Protein AF-A0A7S4ASN2-F1 (afdb_monomer)

Mean predicted aligned error: 9.92 Å

Foldseek 3Di:
DKAKDFFDDDDDDDPDPDGDPDPDLEDEAEQGTKIWDADPVCRVRTFKIWFRCVLLCPAFLQLVRLVVVLVLLVLQQVFAPPPPVPDPFPKDFDTKGKFKWAQDPVDLAIDTHDTPPPQDPVNVVVSNVVLLVVLVSLLSSCVRVCVVCVVLNVVVCCQSVDDDDLQQHDFIKMKMKTFQIWGDWDAAQFPGWKKKAKHDPDSPCQPDFFKWKWQCPPPPGTYTYGHGRRIIMTGHRRGTIIMDGTPDGSMMMMMITTHPNNRVSHVRD

Organism: NCBI:txid44445

Radius of gyration: 18.36 Å; Cα contacts (8 Å, |Δi|>4): 547; chains: 1; bounding box: 43×42×55 Å

Structure (mmCIF, N/CA/C/O backbone):
data_AF-A0A7S4ASN2-F1
#
_entry.id   AF-A0A7S4ASN2-F1
#
loop_
_atom_site.group_PDB
_atom_site.id
_atom_site.type_symbol
_atom_site.label_atom_id
_atom_site.label_alt_id
_atom_site.label_comp_id
_atom_site.label_asym_id
_atom_site.label_entity_id
_atom_site.label_seq_id
_atom_site.pdbx_PDB_ins_code
_atom_site.Cartn_x
_atom_site.Cartn_y
_atom_site.Cartn_z
_atom_site.occupancy
_atom_site.B_iso_or_equiv
_atom_site.auth_seq_id
_atom_site.auth_comp_id
_atom_site.auth_asym_id
_atom_site.auth_atom_id
_atom_site.pdbx_PDB_model_num
ATOM 1 N N . MET A 1 1 ? 10.766 -13.090 -16.376 1.00 45.41 1 MET A N 1
ATOM 2 C CA . MET A 1 1 ? 10.744 -12.200 -17.550 1.00 45.41 1 MET A CA 1
ATOM 3 C C . MET A 1 1 ? 10.078 -10.894 -17.158 1.00 45.41 1 MET A C 1
ATOM 5 O O . MET A 1 1 ? 9.053 -10.932 -16.481 1.00 45.41 1 MET A O 1
ATOM 9 N N . VAL A 1 2 ? 10.688 -9.761 -17.508 1.00 40.47 2 VAL A N 1
ATOM 10 C CA . VAL A 1 2 ? 10.144 -8.413 -17.271 1.00 40.47 2 VAL A CA 1
ATOM 11 C C . VAL A 1 2 ? 9.591 -7.915 -18.596 1.00 40.47 2 VAL A C 1
ATOM 13 O O . VAL A 1 2 ? 10.324 -7.916 -19.582 1.00 40.47 2 VAL A O 1
ATOM 16 N N . TYR A 1 3 ? 8.327 -7.509 -18.620 1.00 41.69 3 TYR A N 1
ATOM 17 C CA . TYR A 1 3 ? 7.695 -6.909 -19.788 1.00 41.69 3 TYR A CA 1
ATOM 18 C C . TYR A 1 3 ? 7.444 -5.419 -19.513 1.00 41.69 3 TYR A C 1
ATOM 20 O O . TYR A 1 3 ? 6.813 -5.072 -18.512 1.00 41.69 3 TYR A O 1
ATOM 28 N N . ASP A 1 4 ? 7.954 -4.556 -20.392 1.00 42.03 4 ASP A N 1
ATOM 29 C CA . ASP A 1 4 ? 7.635 -3.124 -20.467 1.00 42.03 4 ASP A CA 1
ATOM 30 C C . ASP A 1 4 ? 6.546 -2.941 -21.537 1.00 42.03 4 ASP A C 1
ATOM 32 O O . ASP A 1 4 ? 6.763 -3.345 -22.678 1.00 42.03 4 ASP A O 1
ATOM 36 N N . TRP A 1 5 ? 5.367 -2.413 -21.181 1.00 44.22 5 TRP A N 1
ATOM 37 C CA . TRP A 1 5 ? 4.215 -2.332 -22.098 1.00 44.22 5 TRP A CA 1
ATOM 38 C C . TRP A 1 5 ? 3.662 -0.909 -22.248 1.00 44.22 5 TRP A C 1
ATOM 40 O O . TRP A 1 5 ? 3.483 -0.182 -21.266 1.00 44.22 5 TRP A O 1
ATOM 50 N N . GLY A 1 6 ? 3.408 -0.529 -23.507 1.00 34.56 6 GLY A N 1
ATOM 51 C CA . GLY A 1 6 ? 2.826 0.749 -23.925 1.00 34.56 6 GLY A CA 1
ATOM 52 C C . GLY A 1 6 ? 1.297 0.789 -23.848 1.00 34.56 6 GLY A C 1
ATOM 53 O O . GLY A 1 6 ? 0.649 -0.244 -23.700 1.00 34.56 6 GLY A O 1
ATOM 54 N N . ASN A 1 7 ? 0.761 2.012 -23.914 1.00 35.84 7 ASN A N 1
ATOM 55 C CA . ASN A 1 7 ? -0.649 2.364 -23.729 1.00 35.84 7 ASN A CA 1
ATOM 56 C C . ASN A 1 7 ? -1.610 1.500 -24.554 1.00 35.84 7 ASN A C 1
ATOM 58 O O . ASN A 1 7 ? -1.372 1.241 -25.730 1.00 35.84 7 ASN A O 1
ATOM 62 N N . GLY A 1 8 ? -2.696 1.084 -23.899 1.00 39.25 8 GLY A N 1
ATOM 63 C CA . GLY A 1 8 ? -3.720 0.231 -24.478 1.00 39.25 8 GLY A CA 1
ATOM 64 C C . GLY A 1 8 ? -4.435 0.884 -25.652 1.00 39.25 8 GLY A C 1
ATOM 65 O O . GLY A 1 8 ? -5.148 1.863 -25.468 1.00 39.25 8 GLY A O 1
ATOM 66 N N . GLU A 1 9 ? -4.287 0.260 -26.812 1.00 30.67 9 GLU A N 1
ATOM 67 C CA . GLU A 1 9 ? -5.325 0.134 -27.828 1.00 30.67 9 GLU A CA 1
ATOM 68 C C . GLU A 1 9 ? -5.381 -1.335 -28.275 1.00 30.67 9 GLU A C 1
ATOM 70 O O . GLU A 1 9 ? -4.496 -2.134 -27.962 1.00 30.67 9 GLU A O 1
ATOM 75 N N . ASP A 1 10 ? -6.502 -1.683 -28.889 1.00 31.55 10 ASP A N 1
ATOM 76 C CA . ASP A 1 10 ? -7.176 -2.972 -28.842 1.00 31.55 10 ASP A CA 1
ATOM 77 C C . ASP A 1 10 ? -6.418 -4.245 -29.256 1.00 31.55 10 ASP A C 1
ATOM 79 O O . ASP A 1 10 ? -5.441 -4.291 -29.999 1.00 31.55 10 ASP A O 1
ATOM 83 N N . ILE A 1 11 ? -6.986 -5.326 -28.729 1.00 38.03 11 ILE A N 1
ATOM 84 C CA . ILE A 1 11 ? -6.639 -6.733 -28.856 1.00 38.03 11 ILE A CA 1
ATOM 85 C C . ILE A 1 11 ? -6.557 -7.151 -30.332 1.00 38.03 11 ILE A C 1
ATOM 87 O O . ILE A 1 11 ? -7.570 -7.236 -31.017 1.00 38.03 11 ILE A O 1
ATOM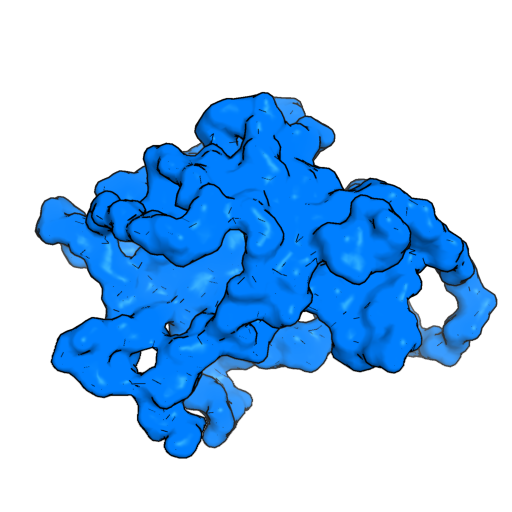 91 N N . ASN A 1 12 ? -5.365 -7.548 -30.770 1.00 26.36 12 ASN A N 1
ATOM 92 C CA . ASN A 1 12 ? -5.160 -8.758 -31.565 1.00 26.36 12 ASN A CA 1
ATOM 93 C C . ASN A 1 12 ? -3.724 -9.228 -31.337 1.00 26.36 12 ASN A C 1
ATOM 95 O O . ASN A 1 12 ? -2.771 -8.530 -31.663 1.00 26.36 12 ASN A O 1
ATOM 99 N N . TYR A 1 13 ? -3.571 -10.402 -30.725 1.00 39.16 13 TYR A N 1
ATOM 100 C CA . TYR A 1 13 ? -2.277 -11.063 -30.586 1.00 39.16 13 TYR A CA 1
ATOM 101 C C . TYR A 1 13 ? -1.695 -11.336 -31.985 1.00 39.16 13 TYR A C 1
ATOM 103 O O . TYR A 1 13 ? -2.270 -12.109 -32.749 1.00 39.16 13 TYR A O 1
ATOM 111 N N . PRO A 1 14 ? -0.517 -10.773 -32.280 1.00 25.98 14 PRO A N 1
ATOM 112 C CA . PRO A 1 14 ? 0.637 -11.624 -32.512 1.00 25.98 14 PRO A CA 1
ATOM 113 C C . PRO A 1 14 ? 1.749 -11.246 -31.534 1.00 25.98 14 PRO A C 1
ATOM 115 O O . PRO A 1 14 ? 2.160 -10.090 -31.423 1.00 25.98 14 PRO A O 1
ATOM 118 N N . ILE A 1 15 ? 2.222 -12.253 -30.799 1.00 37.28 15 ILE A N 1
ATOM 119 C CA . ILE A 1 15 ? 3.407 -12.188 -29.941 1.00 37.28 15 ILE A CA 1
ATOM 120 C C . ILE A 1 15 ? 4.620 -12.050 -30.860 1.00 37.28 15 ILE A C 1
ATOM 122 O O . ILE A 1 15 ? 5.301 -13.037 -31.066 1.00 37.28 15 ILE A O 1
ATOM 126 N N . ASP A 1 16 ? 4.854 -10.891 -31.474 1.00 31.86 16 ASP A N 1
ATOM 127 C CA . ASP A 1 16 ? 6.036 -10.749 -32.335 1.00 31.86 16 ASP A CA 1
ATOM 128 C C . ASP A 1 16 ? 6.515 -9.325 -32.604 1.00 31.86 16 ASP A C 1
ATOM 130 O O . ASP A 1 16 ? 7.320 -9.122 -33.502 1.00 31.86 16 ASP A O 1
ATOM 134 N N . ASN A 1 17 ? 6.129 -8.321 -31.810 1.00 31.80 17 ASN A N 1
ATOM 135 C CA . ASN A 1 17 ? 6.802 -7.027 -31.922 1.00 31.80 17 ASN A CA 1
ATOM 136 C C . ASN A 1 17 ? 7.069 -6.351 -30.574 1.00 31.80 17 ASN A C 1
ATOM 138 O O . ASN A 1 17 ? 6.169 -5.945 -29.847 1.00 31.80 17 ASN A O 1
ATOM 142 N N . CYS A 1 18 ? 8.371 -6.195 -30.313 1.00 33.16 18 CYS A N 1
ATOM 143 C CA . CYS A 1 18 ? 9.007 -5.385 -29.276 1.00 33.16 18 CYS A CA 1
ATOM 144 C C . CYS A 1 18 ? 8.982 -5.936 -27.835 1.00 33.16 18 CYS A C 1
ATOM 146 O O . CYS A 1 18 ? 8.573 -5.268 -26.890 1.00 33.16 18 CYS A O 1
ATOM 148 N N . MET A 1 19 ? 9.514 -7.148 -27.640 1.00 35.03 19 MET A N 1
ATOM 149 C CA . MET A 1 19 ? 9.873 -7.669 -26.315 1.00 35.03 19 MET A CA 1
ATOM 150 C C . MET A 1 19 ? 11.391 -7.622 -26.118 1.00 35.03 19 MET A C 1
ATOM 152 O O . MET A 1 19 ? 12.102 -8.557 -26.481 1.00 35.03 19 MET A O 1
ATOM 156 N N . SER A 1 20 ? 11.911 -6.553 -25.508 1.00 33.78 20 SER A N 1
ATOM 157 C CA . SER A 1 20 ? 13.266 -6.619 -24.945 1.00 33.78 20 SER A CA 1
ATOM 158 C C . SER A 1 20 ? 13.184 -7.274 -23.564 1.00 33.78 20 SER A C 1
ATOM 160 O O . SER A 1 20 ? 12.708 -6.678 -22.600 1.00 33.78 20 SER A O 1
ATOM 162 N N . ILE A 1 21 ? 13.606 -8.537 -23.467 1.00 35.94 21 ILE A N 1
ATOM 163 C CA . ILE A 1 21 ? 13.818 -9.215 -22.182 1.00 35.94 21 ILE A CA 1
ATOM 164 C C . ILE A 1 21 ? 14.994 -8.512 -21.500 1.00 35.94 21 ILE A C 1
ATOM 166 O O . ILE A 1 21 ? 16.155 -8.818 -21.768 1.00 35.94 21 ILE A O 1
ATOM 170 N N . GLN A 1 22 ? 14.718 -7.543 -20.631 1.00 43.31 22 GLN A N 1
ATOM 171 C CA . GLN A 1 22 ? 15.771 -6.836 -19.906 1.00 43.31 22 GLN A CA 1
ATOM 172 C C . GLN A 1 22 ? 15.959 -7.423 -18.505 1.00 43.31 22 GLN A C 1
ATOM 174 O O . GLN A 1 22 ? 15.038 -7.499 -17.688 1.00 43.31 22 GLN A O 1
ATOM 179 N N . ARG A 1 23 ? 17.195 -7.853 -18.216 1.00 40.12 23 ARG A N 1
ATOM 180 C CA . ARG A 1 23 ? 17.641 -8.271 -16.879 1.00 40.12 23 ARG A CA 1
ATOM 181 C C . ARG A 1 23 ? 17.840 -7.035 -16.003 1.00 40.12 23 ARG A C 1
ATOM 183 O O . ARG A 1 23 ? 18.961 -6.582 -15.787 1.00 40.12 23 ARG A O 1
ATOM 190 N N . TYR A 1 24 ? 16.753 -6.477 -15.501 1.00 50.72 24 TYR A N 1
ATOM 191 C CA . TYR A 1 24 ? 16.814 -5.328 -14.611 1.00 50.72 24 TYR A CA 1
ATOM 192 C C . TYR A 1 24 ? 17.136 -5.752 -13.172 1.00 50.72 24 TYR A C 1
ATOM 194 O O . TYR A 1 24 ? 16.387 -6.501 -12.549 1.00 50.72 24 TYR A O 1
ATOM 202 N N . LYS A 1 25 ? 18.239 -5.226 -12.619 1.00 57.00 25 LYS A N 1
ATOM 203 C CA . LYS A 1 25 ? 18.507 -5.239 -11.164 1.00 57.00 25 LYS A CA 1
ATOM 204 C C . LYS A 1 25 ? 17.544 -4.307 -10.408 1.00 57.00 25 LYS A C 1
ATOM 206 O O . LYS A 1 25 ? 17.201 -4.566 -9.256 1.00 57.00 25 LYS A O 1
ATOM 211 N N . THR A 1 26 ? 17.104 -3.250 -11.090 1.00 58.50 26 THR A N 1
ATOM 212 C CA . THR A 1 26 ? 16.117 -2.273 -10.628 1.00 58.50 26 THR A CA 1
ATOM 213 C C . THR A 1 26 ? 15.082 -2.089 -11.729 1.00 58.50 26 THR A C 1
ATOM 215 O O . THR A 1 26 ? 15.465 -1.761 -12.849 1.00 58.50 26 THR A O 1
ATOM 218 N N . ILE A 1 27 ? 13.803 -2.318 -11.429 1.00 68.62 27 ILE A N 1
ATOM 219 C CA . ILE A 1 27 ? 12.701 -2.195 -12.394 1.00 68.62 27 ILE A CA 1
ATOM 220 C C . ILE A 1 27 ? 11.917 -0.942 -12.064 1.00 68.62 27 ILE A C 1
ATOM 222 O O . ILE A 1 27 ? 11.279 -0.882 -11.016 1.00 68.62 27 ILE A O 1
ATOM 226 N N . ASP A 1 28 ? 11.954 0.036 -12.960 1.00 75.06 28 ASP A N 1
ATOM 227 C CA . ASP A 1 28 ? 11.222 1.285 -12.816 1.00 75.06 28 ASP A CA 1
ATOM 228 C C . ASP A 1 28 ? 10.246 1.463 -13.976 1.00 75.06 28 ASP A C 1
ATOM 230 O O . ASP A 1 28 ? 10.626 1.352 -15.140 1.00 75.06 28 ASP A O 1
ATOM 234 N N . SER A 1 29 ? 8.988 1.748 -13.653 1.00 64.00 29 SER A N 1
ATOM 235 C CA . SER A 1 29 ? 7.993 2.148 -14.640 1.00 64.00 29 SER A CA 1
ATOM 236 C C . SER A 1 29 ? 8.314 3.559 -15.110 1.00 64.00 29 SER A C 1
ATOM 238 O O . SER A 1 29 ? 8.463 4.474 -14.292 1.00 64.00 29 SER A O 1
ATOM 240 N N . SER A 1 30 ? 8.363 3.762 -16.423 1.00 66.06 30 SER A N 1
ATOM 241 C CA . SER A 1 30 ? 8.420 5.119 -16.960 1.00 66.06 30 SER A CA 1
ATOM 242 C C . SER A 1 30 ? 7.118 5.872 -16.652 1.00 66.06 30 SER A C 1
ATOM 244 O O . SER A 1 30 ? 6.127 5.310 -16.174 1.00 66.06 30 SER A O 1
ATOM 246 N N . GLN A 1 31 ? 7.092 7.171 -16.954 1.00 63.50 31 GLN A N 1
ATOM 247 C CA . GLN A 1 31 ? 5.855 7.947 -16.875 1.00 63.50 31 GLN A CA 1
ATOM 248 C C . GLN A 1 31 ? 4.722 7.315 -17.701 1.00 63.50 31 GLN A C 1
ATOM 250 O O . GLN A 1 31 ? 3.572 7.392 -17.289 1.00 63.50 31 GLN A O 1
ATOM 255 N N . PHE A 1 32 ? 5.047 6.638 -18.804 1.00 70.00 32 PHE A N 1
ATOM 256 C CA . PHE A 1 32 ? 4.076 6.206 -19.811 1.00 70.00 32 PHE A CA 1
ATOM 257 C C . PHE A 1 32 ? 3.826 4.698 -19.846 1.00 70.00 32 PHE A C 1
ATOM 259 O O . PHE A 1 32 ? 2.902 4.260 -20.521 1.00 70.00 32 PHE A O 1
ATOM 266 N N . ARG A 1 33 ? 4.642 3.885 -19.166 1.00 73.75 33 ARG A N 1
ATOM 267 C CA . ARG A 1 33 ? 4.578 2.424 -19.299 1.00 73.75 33 ARG A CA 1
ATOM 268 C C . ARG A 1 33 ? 4.506 1.714 -17.967 1.00 73.75 33 ARG A C 1
ATOM 270 O O . ARG A 1 33 ? 5.210 2.077 -17.026 1.00 73.75 33 ARG A O 1
ATOM 277 N N . SER A 1 34 ? 3.644 0.704 -17.910 1.00 80.38 34 SER A N 1
ATOM 278 C CA . SER A 1 34 ? 3.555 -0.194 -16.762 1.00 80.38 34 SER A CA 1
ATOM 279 C C . SER A 1 34 ? 4.583 -1.313 -16.916 1.00 80.38 34 SER A C 1
ATOM 281 O O . SER A 1 34 ? 4.828 -1.793 -18.022 1.00 80.38 34 SER A O 1
ATOM 283 N N . CY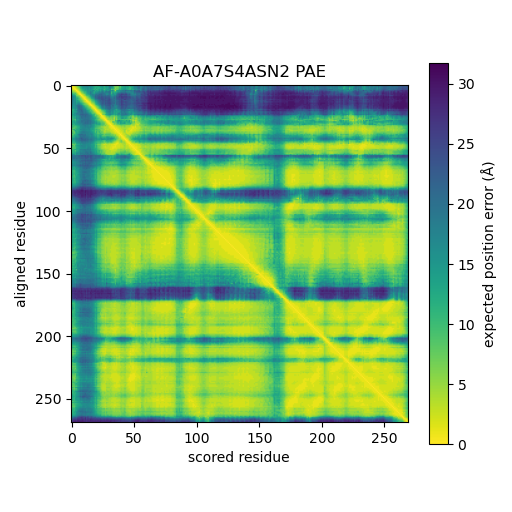S A 1 35 ? 5.153 -1.765 -15.802 1.00 81.38 35 CYS A N 1
ATOM 284 C CA . CYS A 1 35 ? 6.060 -2.909 -15.778 1.00 81.38 35 CYS A CA 1
ATOM 285 C C . CYS A 1 35 ? 5.344 -4.117 -15.187 1.00 81.38 35 CYS A C 1
ATOM 287 O O . CYS A 1 35 ? 4.893 -4.056 -14.046 1.00 81.38 35 CYS A O 1
ATOM 289 N N . LEU A 1 36 ? 5.292 -5.228 -15.920 1.00 79.81 36 LEU A N 1
ATOM 290 C CA . LEU A 1 36 ? 4.755 -6.502 -15.439 1.00 79.81 36 LEU A CA 1
ATOM 291 C C . LEU A 1 36 ? 5.875 -7.538 -15.370 1.00 79.81 36 LEU A C 1
ATOM 293 O O . LEU A 1 36 ? 6.611 -7.734 -16.337 1.00 79.81 36 LEU A O 1
ATOM 297 N N . VAL A 1 37 ? 5.977 -8.247 -14.248 1.00 79.19 37 VAL A N 1
ATOM 298 C CA . VAL A 1 37 ? 6.956 -9.324 -14.083 1.00 79.19 37 VAL A CA 1
ATOM 299 C C . VAL A 1 37 ? 6.258 -10.633 -13.762 1.00 79.19 37 VAL A C 1
ATOM 301 O O . VAL A 1 37 ? 5.440 -10.719 -12.843 1.00 79.19 37 VAL A O 1
ATOM 304 N N . VAL A 1 38 ? 6.622 -11.669 -14.515 1.00 76.62 38 VAL A N 1
ATOM 305 C CA . VAL A 1 38 ? 6.130 -13.040 -14.341 1.00 76.62 38 VAL A CA 1
ATOM 306 C C . VAL A 1 38 ? 7.288 -14.009 -14.131 1.00 76.62 38 VAL A C 1
ATOM 308 O O . VAL A 1 38 ? 8.397 -13.808 -14.648 1.00 76.62 38 VAL A O 1
ATOM 311 N N . ASP A 1 39 ? 7.012 -15.073 -13.385 1.00 71.25 39 ASP A N 1
ATOM 312 C CA . ASP A 1 39 ? 7.916 -16.202 -13.212 1.00 71.25 39 ASP A CA 1
ATOM 313 C C . ASP A 1 39 ? 8.024 -16.995 -14.529 1.00 71.25 39 ASP A C 1
ATOM 315 O O . ASP A 1 39 ? 7.022 -17.385 -15.128 1.00 71.25 39 ASP A O 1
ATOM 319 N N . GLU A 1 40 ? 9.248 -17.217 -15.007 1.00 65.50 40 GLU A N 1
ATOM 320 C CA . GLU A 1 40 ? 9.502 -17.912 -16.280 1.00 65.50 40 GLU A CA 1
ATOM 321 C C . GLU A 1 40 ? 9.191 -19.404 -16.203 1.00 65.50 40 GLU A C 1
ATOM 323 O O . GLU A 1 40 ? 8.705 -19.980 -17.176 1.00 65.50 40 GLU A O 1
ATOM 328 N N . ASN A 1 41 ? 9.417 -20.008 -15.035 1.00 65.00 41 ASN A N 1
ATOM 329 C CA . ASN A 1 41 ? 9.205 -21.434 -14.802 1.00 65.00 41 ASN A CA 1
ATOM 330 C C . ASN A 1 41 ? 7.745 -21.737 -14.456 1.00 65.00 41 ASN A C 1
ATOM 332 O O . ASN A 1 41 ? 7.288 -22.872 -14.565 1.00 65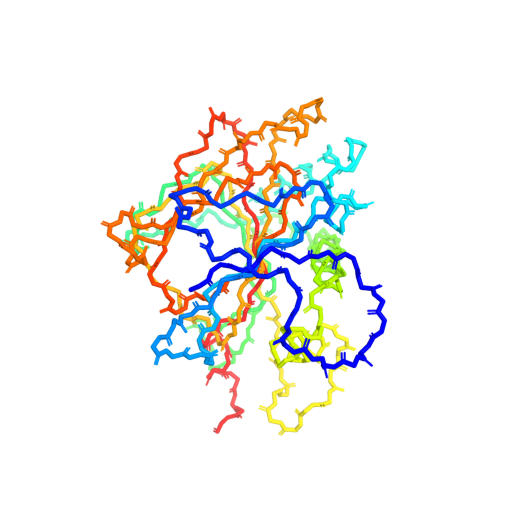.00 41 ASN A O 1
ATOM 336 N N . LYS A 1 42 ? 7.005 -20.713 -14.025 1.00 65.81 42 LYS A N 1
ATOM 337 C CA . LYS A 1 42 ? 5.589 -20.786 -13.673 1.00 65.81 42 LYS A CA 1
ATOM 338 C C . LYS A 1 42 ? 4.882 -19.590 -14.293 1.00 65.81 42 LYS A C 1
ATOM 340 O O . LYS A 1 42 ? 4.550 -18.651 -13.586 1.00 65.81 42 LYS A O 1
ATOM 345 N N . ARG A 1 43 ? 4.631 -19.617 -15.607 1.00 53.81 43 ARG A N 1
ATOM 346 C CA . ARG A 1 43 ? 4.068 -18.473 -16.362 1.00 53.81 43 ARG A CA 1
ATOM 347 C C . ARG A 1 43 ? 2.746 -17.919 -15.803 1.00 53.81 43 ARG A C 1
ATOM 349 O O . ARG A 1 43 ? 2.397 -16.778 -16.084 1.00 53.81 43 ARG A O 1
ATOM 356 N N . THR A 1 44 ? 2.024 -18.698 -14.997 1.00 55.59 44 THR A N 1
ATOM 357 C CA . THR A 1 44 ? 0.813 -18.272 -14.276 1.00 55.59 44 THR A CA 1
ATOM 358 C C . THR A 1 44 ? 1.096 -17.511 -12.974 1.00 55.59 44 THR A C 1
ATOM 360 O O . THR A 1 44 ? 0.208 -16.836 -12.462 1.00 55.59 44 THR A O 1
ATOM 363 N N . ASN A 1 45 ? 2.314 -17.590 -12.434 1.00 67.25 45 ASN A N 1
ATOM 364 C CA . ASN A 1 45 ? 2.757 -16.857 -11.253 1.00 67.25 45 ASN A CA 1
ATOM 365 C C . ASN A 1 45 ? 3.276 -15.482 -11.661 1.00 67.25 45 ASN A C 1
ATOM 367 O O . ASN A 1 45 ? 4.462 -15.270 -11.929 1.00 67.25 45 ASN A O 1
ATOM 371 N N . ARG A 1 46 ? 2.363 -14.516 -11.670 1.00 74.25 46 ARG A N 1
ATOM 372 C CA . ARG A 1 46 ? 2.741 -13.104 -11.687 1.00 74.25 46 ARG A CA 1
ATOM 373 C C . ARG A 1 46 ? 3.429 -12.771 -10.371 1.00 74.25 46 ARG A C 1
ATOM 375 O O . ARG A 1 46 ? 2.997 -13.218 -9.306 1.00 74.25 46 ARG A O 1
ATOM 382 N N . ILE A 1 47 ? 4.494 -11.990 -10.468 1.00 78.81 47 ILE A N 1
ATOM 383 C CA . ILE A 1 47 ? 5.280 -11.562 -9.316 1.00 78.81 47 ILE A CA 1
ATOM 384 C C . ILE A 1 47 ? 4.756 -10.212 -8.850 1.00 78.81 47 ILE A C 1
ATOM 386 O O . ILE A 1 47 ? 4.280 -10.076 -7.725 1.00 78.81 47 ILE A O 1
ATOM 390 N N . PHE A 1 48 ? 4.776 -9.234 -9.752 1.00 84.75 48 PHE A N 1
ATOM 391 C CA . PHE A 1 48 ? 4.219 -7.913 -9.513 1.00 84.75 48 PHE A CA 1
ATOM 392 C C . PHE A 1 48 ? 3.913 -7.188 -10.824 1.00 84.75 48 PHE A C 1
ATOM 394 O O . PHE A 1 48 ? 4.413 -7.555 -11.891 1.00 84.75 48 PHE A O 1
ATOM 401 N N . ALA A 1 49 ? 3.126 -6.124 -10.716 1.00 85.94 49 ALA A N 1
ATOM 402 C CA . ALA A 1 49 ? 2.945 -5.103 -11.724 1.00 85.94 49 ALA A CA 1
ATOM 403 C C . ALA A 1 49 ? 3.126 -3.717 -11.086 1.00 85.94 49 ALA A C 1
ATOM 405 O O . ALA A 1 49 ? 2.433 -3.381 -10.126 1.00 85.94 49 ALA A O 1
ATOM 406 N N . LYS A 1 50 ? 4.052 -2.915 -11.615 1.00 88.06 50 LYS A N 1
ATOM 407 C CA . LYS A 1 50 ? 4.187 -1.496 -11.274 1.00 88.06 50 LYS A CA 1
ATOM 408 C C . LYS A 1 50 ? 3.452 -0.681 -12.332 1.00 88.06 50 LYS A C 1
ATOM 410 O O . LYS A 1 50 ? 3.780 -0.775 -13.514 1.00 88.06 50 LYS A O 1
ATOM 415 N N . ILE A 1 51 ? 2.449 0.078 -11.911 1.00 85.25 51 ILE A N 1
ATOM 416 C CA . ILE A 1 51 ? 1.614 0.873 -12.813 1.00 85.25 51 ILE A CA 1
ATOM 417 C C . ILE A 1 51 ? 2.402 2.082 -13.312 1.00 85.25 51 ILE A C 1
ATOM 419 O O . ILE A 1 51 ? 3.157 2.682 -12.546 1.00 85.25 51 ILE A O 1
ATOM 423 N N . SER A 1 52 ? 2.216 2.440 -14.586 1.00 79.50 52 SER A N 1
ATOM 424 C CA . SER A 1 52 ? 2.785 3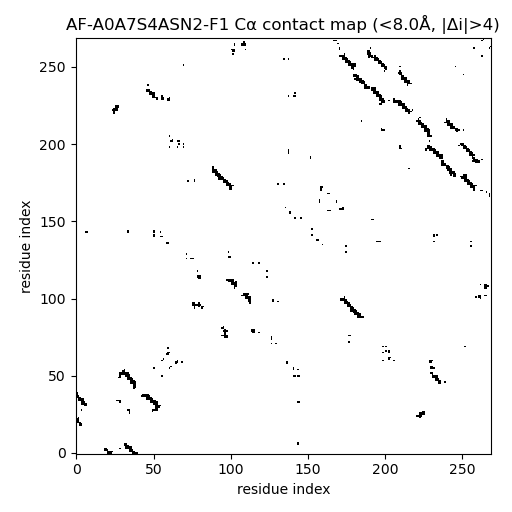.668 -15.144 1.00 79.50 52 SER A CA 1
ATOM 425 C C . SER A 1 52 ? 2.402 4.870 -14.291 1.00 79.50 52 SER A C 1
ATOM 427 O O . SER A 1 52 ? 1.297 4.954 -13.740 1.00 79.50 52 SER A O 1
ATOM 429 N N . ARG A 1 53 ? 3.308 5.842 -14.201 1.00 76.56 53 ARG A N 1
ATOM 430 C CA . ARG A 1 53 ? 3.037 7.003 -13.355 1.00 76.56 53 ARG A CA 1
ATOM 431 C C . ARG A 1 53 ? 1.889 7.821 -13.909 1.00 76.56 53 ARG A C 1
ATOM 433 O O . ARG A 1 53 ? 1.064 8.242 -13.131 1.00 76.56 53 ARG A O 1
ATOM 440 N N . GLN A 1 54 ? 1.726 7.958 -15.223 1.00 73.31 54 GLN A N 1
ATOM 441 C CA . GLN A 1 54 ? 0.558 8.624 -15.808 1.00 73.31 54 GLN A CA 1
ATOM 442 C C . GLN A 1 54 ? -0.766 7.981 -15.367 1.00 73.31 54 GLN A C 1
ATOM 444 O O . GLN A 1 54 ? -1.690 8.699 -14.994 1.00 73.31 54 GLN A O 1
ATOM 449 N N . SER A 1 55 ? -0.854 6.649 -15.356 1.00 70.19 55 SER A N 1
ATOM 450 C CA . SER A 1 55 ? -2.066 5.940 -14.929 1.00 70.19 55 SER A CA 1
ATOM 451 C C . SER A 1 55 ? -2.267 5.959 -13.410 1.00 70.19 55 SER A C 1
ATOM 453 O O . SER A 1 55 ? -3.405 5.955 -12.945 1.00 70.19 55 SER A O 1
ATOM 455 N N . ALA A 1 56 ? -1.186 6.023 -12.629 1.00 65.44 56 ALA A N 1
ATOM 456 C CA . ALA A 1 56 ? -1.240 6.166 -11.174 1.00 65.44 56 ALA A CA 1
ATOM 457 C C . ALA A 1 56 ? -1.474 7.626 -10.708 1.00 65.44 56 ALA A C 1
ATOM 459 O O . ALA A 1 56 ? -2.079 7.864 -9.661 1.00 65.44 56 ALA A O 1
ATOM 460 N N . ASN A 1 57 ? -1.039 8.615 -11.499 1.00 59.88 57 ASN A N 1
ATOM 461 C CA . ASN A 1 57 ? -0.873 10.016 -11.094 1.00 59.88 57 ASN A CA 1
ATOM 462 C C . ASN A 1 57 ? -2.172 10.814 -10.992 1.00 59.88 57 ASN A C 1
ATOM 464 O O . ASN A 1 57 ? -2.160 11.880 -10.378 1.00 59.88 57 ASN A O 1
ATOM 468 N N . TYR A 1 58 ? -3.290 10.353 -11.556 1.00 55.69 58 TYR A N 1
ATOM 469 C CA . TYR A 1 58 ? -4.465 11.225 -11.667 1.00 55.69 58 TYR A CA 1
ATOM 470 C C . TYR A 1 58 ? -5.131 11.582 -10.328 1.00 55.69 58 TYR A C 1
ATOM 472 O O . TYR A 1 58 ? -5.782 12.623 -10.252 1.00 55.69 58 TYR A O 1
ATOM 480 N N . HIS A 1 59 ? -4.940 10.804 -9.252 1.00 59.44 59 HIS A N 1
ATOM 481 C CA . HIS A 1 59 ? -5.621 11.081 -7.978 1.00 59.44 59 HIS A CA 1
ATOM 482 C C . HIS A 1 59 ? -4.724 11.147 -6.737 1.00 59.44 59 HIS A C 1
ATOM 484 O O . HIS A 1 59 ? -4.916 12.055 -5.930 1.00 59.44 59 HIS A O 1
ATOM 490 N N . LEU A 1 60 ? -3.735 10.260 -6.577 1.00 63.56 60 LEU A N 1
ATOM 491 C CA . LEU A 1 60 ? -2.932 10.185 -5.343 1.00 63.56 60 LEU A CA 1
ATOM 492 C C . LEU A 1 60 ? -1.607 10.966 -5.405 1.00 63.56 60 LEU A C 1
ATOM 494 O O . LEU A 1 60 ? -1.034 11.253 -4.359 1.00 63.56 60 LEU A O 1
ATOM 498 N N . ALA A 1 61 ? -1.141 11.333 -6.603 1.00 61.34 61 ALA A N 1
ATOM 499 C CA . ALA A 1 61 ? 0.138 12.023 -6.808 1.00 61.34 61 ALA A CA 1
ATOM 500 C C . ALA A 1 61 ? 0.007 13.540 -7.034 1.00 61.34 61 ALA A C 1
ATOM 502 O O . ALA A 1 61 ? 1.010 14.246 -7.108 1.00 61.34 61 ALA A O 1
ATOM 503 N N . HIS A 1 62 ? -1.216 14.065 -7.168 1.00 69.62 62 HIS A N 1
ATOM 504 C CA . HIS A 1 62 ? -1.412 15.500 -7.354 1.00 69.62 62 HIS A CA 1
ATOM 505 C C . HIS A 1 62 ? -1.042 16.239 -6.051 1.00 69.62 62 HIS A C 1
ATOM 507 O O . HIS A 1 62 ? -1.603 15.890 -5.010 1.00 69.62 62 HIS A O 1
ATOM 513 N N . PRO A 1 63 ? -0.190 17.285 -6.062 1.00 68.44 63 PRO A N 1
ATOM 514 C CA . PRO A 1 63 ? 0.299 17.926 -4.832 1.00 68.44 63 PRO A CA 1
ATOM 515 C C . PRO A 1 63 ? -0.813 18.371 -3.870 1.00 68.44 63 PRO A C 1
ATOM 517 O O . PRO A 1 63 ? -0.762 18.099 -2.673 1.00 68.44 63 PRO A O 1
ATOM 520 N N . LYS A 1 64 ? -1.890 18.958 -4.416 1.00 69.88 64 LYS A N 1
ATOM 521 C CA . LYS A 1 64 ? -3.097 19.339 -3.651 1.00 69.88 64 LYS A CA 1
ATOM 522 C C . LYS A 1 64 ? -3.786 18.159 -2.944 1.00 69.88 64 LYS A C 1
ATOM 524 O O . LYS A 1 64 ? -4.371 18.349 -1.884 1.00 69.88 64 LYS A O 1
ATOM 529 N N . ASN A 1 65 ? -3.711 16.957 -3.513 1.00 77.00 65 ASN A N 1
ATOM 530 C CA . ASN A 1 65 ? -4.318 15.752 -2.947 1.00 77.00 65 ASN A CA 1
ATOM 531 C C . ASN A 1 65 ? -3.371 15.049 -1.972 1.00 77.00 65 ASN A C 1
ATOM 533 O O . ASN A 1 65 ? -3.847 14.458 -1.011 1.00 77.00 65 ASN A O 1
ATOM 537 N N . ILE A 1 66 ? -2.052 15.136 -2.184 1.00 80.06 66 ILE A N 1
ATOM 538 C CA . ILE A 1 66 ? -1.036 14.537 -1.305 1.00 80.06 66 ILE A CA 1
ATOM 539 C C . ILE A 1 66 ? -1.163 15.076 0.120 1.00 80.06 66 ILE A C 1
ATOM 541 O O . ILE A 1 66 ? -1.168 14.290 1.062 1.00 80.06 66 ILE A O 1
ATOM 545 N N . GLN A 1 67 ? -1.321 16.391 0.288 1.00 82.56 67 GLN A N 1
ATOM 546 C CA . GLN A 1 67 ? -1.442 16.988 1.619 1.00 82.56 67 GLN A CA 1
ATOM 547 C C . GLN A 1 67 ? -2.699 16.494 2.354 1.00 82.56 67 GLN A C 1
ATOM 549 O O . GLN A 1 67 ? -2.610 15.998 3.477 1.00 82.56 67 GLN A O 1
ATOM 554 N N . SER A 1 68 ? -3.856 16.539 1.683 1.00 85.75 68 SER A N 1
ATOM 555 C CA . SER A 1 68 ? -5.115 16.017 2.230 1.00 85.75 68 SER A CA 1
ATOM 556 C C . SER A 1 68 ? -5.030 14.514 2.523 1.00 85.75 68 SER A C 1
ATOM 558 O O . SER A 1 68 ? -5.506 14.057 3.560 1.00 85.75 68 SER A O 1
ATOM 560 N N . LEU A 1 69 ? -4.362 13.746 1.658 1.00 88.12 69 LEU A N 1
ATOM 561 C CA . LEU A 1 69 ? -4.110 12.327 1.872 1.00 88.12 69 LEU A CA 1
ATOM 562 C C . LEU A 1 69 ? -3.270 12.112 3.134 1.00 88.12 69 LEU A C 1
ATOM 564 O O . LEU A 1 69 ? -3.680 11.345 3.996 1.00 88.12 69 LEU A O 1
ATOM 568 N N . ILE A 1 70 ? -2.140 12.807 3.288 1.00 90.00 70 ILE A N 1
ATOM 569 C CA . ILE A 1 70 ? -1.281 12.717 4.479 1.00 90.00 70 ILE A CA 1
ATOM 570 C C . ILE A 1 70 ? -2.073 13.036 5.753 1.00 90.00 70 ILE A C 1
ATOM 572 O O . ILE A 1 70 ? -1.951 12.318 6.748 1.00 90.00 70 ILE A O 1
ATOM 576 N N . GLU A 1 71 ? -2.911 14.070 5.732 1.00 90.94 71 GLU A N 1
ATOM 577 C CA . GLU A 1 71 ? -3.788 14.426 6.852 1.00 90.94 71 GLU A CA 1
ATOM 578 C C . GLU A 1 71 ? -4.772 13.301 7.189 1.00 90.94 71 GLU A C 1
ATOM 580 O O . GLU A 1 71 ? -4.848 12.878 8.346 1.00 90.94 71 GLU A O 1
ATOM 585 N N . THR A 1 72 ? -5.460 12.738 6.193 1.00 91.25 72 THR A N 1
ATOM 586 C CA . THR A 1 72 ? -6.321 11.558 6.369 1.00 91.25 72 THR A CA 1
ATOM 587 C C . THR A 1 72 ? -5.546 10.373 6.956 1.00 91.25 72 THR A C 1
ATOM 589 O O . THR A 1 72 ? -6.002 9.755 7.920 1.00 91.25 72 THR A O 1
ATOM 592 N N . LEU A 1 73 ? -4.351 10.060 6.445 1.00 92.69 73 LEU A N 1
ATOM 593 C CA . LEU A 1 73 ? -3.531 8.949 6.947 1.00 92.69 73 LEU A CA 1
ATOM 594 C C . LEU A 1 73 ? -3.129 9.161 8.413 1.00 92.69 73 LEU A C 1
ATOM 596 O O . LEU A 1 73 ? -3.202 8.232 9.222 1.00 92.69 73 LEU A O 1
ATOM 600 N N . ASN A 1 74 ? -2.760 10.391 8.776 1.00 93.44 74 ASN A N 1
ATOM 601 C CA . ASN A 1 74 ? -2.453 10.773 10.153 1.00 93.44 74 ASN A CA 1
ATOM 602 C C . ASN A 1 74 ? -3.652 10.588 11.073 1.00 93.44 74 ASN A C 1
ATOM 604 O O . ASN A 1 74 ? -3.524 9.979 12.137 1.00 93.44 74 ASN A O 1
ATOM 608 N N . ASN A 1 75 ? -4.815 11.059 10.635 1.00 94.06 75 ASN A N 1
ATOM 609 C CA . ASN A 1 75 ? -6.060 10.925 11.370 1.00 94.06 75 ASN A CA 1
ATOM 610 C C . ASN A 1 75 ? -6.419 9.454 11.611 1.00 94.06 75 ASN A C 1
ATOM 612 O O . ASN A 1 75 ? -6.833 9.094 12.717 1.00 94.06 75 ASN A O 1
ATOM 616 N N . ILE A 1 76 ? -6.207 8.582 10.618 1.00 91.94 76 ILE A N 1
ATOM 617 C CA . ILE A 1 76 ? -6.430 7.141 10.773 1.00 91.94 76 ILE A CA 1
ATOM 618 C C . ILE A 1 76 ? -5.464 6.555 11.807 1.00 91.94 76 ILE A C 1
ATOM 620 O O . ILE A 1 76 ? -5.926 5.913 12.749 1.00 91.94 76 ILE A O 1
ATOM 624 N N . ILE A 1 77 ? -4.151 6.796 11.690 1.00 92.44 77 ILE A N 1
ATOM 625 C CA . ILE A 1 77 ? -3.156 6.277 12.650 1.00 92.44 77 ILE A CA 1
ATOM 626 C C . ILE A 1 77 ? -3.482 6.736 14.077 1.00 92.44 77 ILE A C 1
ATOM 628 O O . ILE A 1 77 ? -3.515 5.922 14.997 1.00 92.44 77 ILE A O 1
ATOM 632 N N . GLN A 1 78 ? -3.778 8.022 14.272 1.00 93.06 78 GLN A N 1
ATOM 633 C CA . GLN A 1 78 ? -4.082 8.578 15.594 1.00 93.06 78 GLN A CA 1
ATOM 634 C C . GLN A 1 78 ? -5.362 7.997 16.207 1.00 93.06 78 GLN A C 1
ATOM 636 O O . GLN A 1 78 ? -5.455 7.886 17.433 1.00 93.06 78 GLN A O 1
ATOM 641 N N . SER A 1 79 ? -6.319 7.587 15.372 1.00 92.38 79 SER A N 1
ATOM 642 C CA . SER A 1 79 ? -7.602 7.010 15.786 1.00 92.38 79 SER A CA 1
ATOM 643 C C . SER A 1 79 ? -7.529 5.511 16.102 1.00 92.38 79 SER A C 1
ATOM 645 O O . SER A 1 79 ? -8.473 4.946 16.667 1.00 92.38 79 SER A O 1
ATOM 647 N N . LYS A 1 80 ? -6.424 4.841 15.755 1.00 90.31 80 LYS A N 1
ATOM 648 C CA . LYS A 1 80 ? -6.239 3.402 15.971 1.00 90.31 80 LYS A CA 1
ATOM 649 C C . LYS A 1 80 ? -5.456 3.124 17.254 1.00 90.31 80 LYS A C 1
ATOM 651 O O . LYS A 1 80 ? -4.550 3.884 17.584 1.00 90.31 80 LYS A O 1
ATOM 656 N N . PRO A 1 81 ? -5.805 2.072 18.022 1.00 85.00 81 PRO A N 1
ATOM 657 C CA . PRO A 1 81 ? -5.025 1.681 19.192 1.00 85.00 81 PRO A CA 1
ATOM 658 C C . PRO A 1 81 ? -3.563 1.462 18.810 1.00 85.00 81 PRO A C 1
ATOM 660 O O . PRO A 1 81 ? -3.295 0.959 17.719 1.00 85.00 81 PRO A O 1
ATOM 663 N N . GLU A 1 82 ? -2.634 1.791 19.707 1.00 77.38 82 GLU A N 1
ATOM 664 C CA . GLU A 1 82 ? -1.225 1.480 19.485 1.00 77.38 82 GLU A CA 1
ATOM 665 C C . GLU A 1 82 ? -1.061 -0.030 19.373 1.00 77.38 82 GLU A C 1
ATOM 667 O O . GLU A 1 82 ? -1.169 -0.785 20.345 1.00 77.38 82 GLU A O 1
ATOM 672 N N . VAL A 1 83 ? -0.834 -0.492 18.151 1.00 65.75 83 VAL A N 1
ATOM 673 C CA . VAL A 1 83 ? -0.539 -1.891 17.921 1.00 65.75 83 VAL A CA 1
ATOM 674 C C . VAL A 1 83 ? 0.948 -2.049 18.185 1.00 65.75 83 VAL A C 1
ATOM 676 O O . VAL A 1 83 ? 1.768 -1.799 17.307 1.00 65.75 83 VAL A O 1
ATOM 679 N N . LYS A 1 84 ? 1.308 -2.530 19.381 1.00 54.69 84 LYS A N 1
ATOM 680 C CA . LYS A 1 84 ? 2.572 -3.255 19.557 1.00 54.69 84 LYS A CA 1
ATOM 681 C C . LYS A 1 84 ? 2.451 -4.520 18.712 1.00 54.69 84 LYS A C 1
ATOM 683 O O . LYS A 1 84 ? 2.085 -5.577 19.225 1.00 54.69 84 LYS A O 1
ATOM 688 N N . ARG A 1 85 ? 2.620 -4.428 17.390 1.00 45.72 85 ARG A N 1
ATOM 689 C CA . ARG A 1 85 ? 2.684 -5.618 16.542 1.00 45.72 85 ARG A CA 1
ATOM 690 C C . ARG A 1 85 ? 4.009 -6.270 16.912 1.00 45.72 85 ARG A C 1
ATOM 692 O O . ARG A 1 85 ? 5.055 -5.901 16.396 1.00 45.72 85 ARG A O 1
ATOM 699 N N . GLY A 1 86 ? 3.962 -7.133 17.925 1.00 40.16 86 GLY A N 1
ATOM 700 C CA . GLY A 1 86 ? 5.126 -7.861 18.401 1.00 40.16 86 GLY A CA 1
ATOM 701 C C . GLY A 1 86 ? 5.721 -8.612 17.231 1.00 40.16 86 GLY A C 1
ATOM 702 O O . GLY A 1 86 ? 4.943 -9.265 16.544 1.00 40.16 86 GLY A O 1
ATOM 703 N N . THR A 1 87 ? 7.023 -8.414 16.991 1.00 40.50 87 THR A N 1
ATOM 704 C CA . THR A 1 87 ? 8.057 -9.371 16.524 1.00 40.50 87 THR A CA 1
ATOM 705 C C . THR A 1 87 ? 7.714 -10.434 15.467 1.00 40.50 87 THR A C 1
ATOM 707 O O . THR A 1 87 ? 8.561 -11.243 15.109 1.00 40.50 87 THR A O 1
ATOM 710 N N . LYS A 1 88 ? 6.519 -10.448 14.888 1.00 41.34 88 LYS A N 1
ATOM 711 C CA . LYS A 1 88 ? 6.166 -11.208 13.702 1.00 41.34 88 LYS A CA 1
ATOM 712 C C . LYS A 1 88 ? 6.653 -10.364 12.537 1.00 41.34 88 LYS A C 1
ATOM 714 O O . LYS A 1 88 ? 5.967 -9.431 12.132 1.00 41.34 88 LYS A O 1
ATOM 719 N N . CYS A 1 89 ? 7.851 -10.703 12.066 1.00 48.47 89 CYS A N 1
ATOM 720 C CA . CYS A 1 89 ? 8.520 -10.188 10.864 1.00 48.47 89 CYS A CA 1
ATOM 721 C C . CYS A 1 89 ? 9.445 -8.967 11.038 1.00 48.47 89 CYS A C 1
ATOM 723 O O . CYS A 1 89 ? 9.834 -8.383 10.029 1.00 48.47 89 CYS A O 1
ATOM 725 N N . ASP A 1 90 ? 9.834 -8.598 12.269 1.00 56.56 90 ASP A N 1
ATOM 726 C CA . ASP A 1 90 ? 10.820 -7.528 12.549 1.00 56.56 90 ASP A CA 1
ATOM 727 C C . ASP A 1 90 ? 10.563 -6.199 11.810 1.00 56.56 90 ASP A C 1
ATOM 729 O O . ASP A 1 90 ? 11.489 -5.438 11.530 1.00 56.56 90 ASP A O 1
ATOM 733 N N . SER A 1 91 ? 9.307 -5.916 11.452 1.00 59.44 91 SER A N 1
ATOM 734 C CA . SER A 1 91 ? 8.947 -4.651 10.821 1.00 59.44 91 SER A CA 1
ATOM 735 C C . SER A 1 91 ? 9.008 -3.544 11.862 1.00 59.44 91 SER A C 1
ATOM 737 O O . SER A 1 91 ? 8.322 -3.627 12.885 1.00 59.44 91 SER A O 1
ATOM 739 N N . ILE A 1 92 ? 9.776 -2.498 11.592 1.00 66.94 92 ILE A N 1
ATOM 740 C CA . ILE A 1 92 ? 9.863 -1.323 12.457 1.00 66.94 92 ILE A CA 1
ATOM 741 C C . ILE A 1 92 ? 9.056 -0.210 11.788 1.00 66.94 92 ILE A C 1
ATOM 743 O O . ILE A 1 92 ? 9.106 -0.012 10.573 1.00 66.94 92 ILE A O 1
ATOM 747 N N . ASN A 1 93 ? 8.252 0.477 12.591 1.00 74.38 93 ASN A N 1
ATOM 748 C CA . ASN A 1 93 ? 7.386 1.565 12.158 1.00 74.38 93 ASN A CA 1
ATOM 749 C C . ASN A 1 93 ? 7.192 2.580 13.287 1.00 74.38 93 ASN A C 1
ATOM 751 O O . ASN A 1 93 ? 7.390 2.255 14.458 1.00 74.38 93 ASN A O 1
ATOM 755 N N . THR A 1 94 ? 6.801 3.804 12.929 1.00 76.38 94 THR A N 1
ATOM 756 C CA . THR A 1 94 ? 6.546 4.909 13.877 1.00 76.38 94 THR A CA 1
ATOM 757 C C . THR A 1 94 ? 5.055 5.219 14.041 1.00 76.38 94 THR A C 1
ATOM 759 O O . THR A 1 94 ? 4.674 6.069 14.843 1.00 76.38 94 THR A O 1
ATOM 762 N N . GLY A 1 95 ? 4.195 4.523 13.296 1.00 85.75 95 GLY A N 1
ATOM 763 C CA . GLY A 1 95 ? 2.746 4.635 13.383 1.00 85.75 95 GLY A CA 1
ATOM 764 C C . GLY A 1 95 ? 2.071 3.642 12.448 1.00 85.75 95 GLY A C 1
ATOM 765 O O . GLY A 1 95 ? 2.483 3.490 11.300 1.00 85.75 95 GLY A O 1
ATOM 766 N N . TYR A 1 96 ? 1.030 2.972 12.934 1.00 88.62 96 TYR A N 1
ATOM 767 C CA . TYR A 1 96 ? 0.340 1.931 12.185 1.00 88.62 96 TYR A CA 1
ATOM 768 C C . TYR A 1 96 ? -1.166 1.992 12.421 1.00 88.62 96 TYR A C 1
ATOM 770 O O . TYR A 1 96 ? -1.624 2.101 13.558 1.00 88.62 96 TYR A O 1
ATOM 778 N N . GLY A 1 97 ? -1.935 1.894 11.342 1.00 88.75 97 GLY A N 1
ATOM 779 C CA . GLY A 1 97 ? -3.389 1.848 11.380 1.00 88.75 97 GLY A CA 1
ATOM 780 C C . GLY A 1 97 ? -3.924 0.833 10.381 1.00 88.75 97 GLY A C 1
ATOM 781 O O . GLY A 1 97 ? -3.392 0.699 9.283 1.00 88.75 97 GLY A O 1
ATOM 782 N N . ILE A 1 98 ? -4.986 0.119 10.755 1.00 87.88 98 ILE A N 1
ATOM 783 C CA . ILE A 1 98 ? -5.725 -0.737 9.821 1.00 87.88 98 ILE A CA 1
ATOM 784 C C . ILE A 1 98 ? -7.213 -0.403 9.886 1.00 87.88 98 ILE A C 1
ATOM 786 O O . ILE A 1 98 ? -7.792 -0.239 10.967 1.00 87.88 98 ILE A O 1
ATOM 790 N N . MET A 1 99 ? -7.819 -0.323 8.712 1.00 87.62 99 MET A N 1
ATOM 791 C CA . MET A 1 99 ? -9.244 -0.149 8.461 1.00 87.62 99 MET A CA 1
ATOM 792 C C . MET A 1 99 ? -9.785 -1.371 7.706 1.00 87.62 99 MET A C 1
ATOM 794 O O . MET A 1 99 ? -9.014 -2.156 7.161 1.00 87.62 99 MET A O 1
ATOM 798 N N . GLY A 1 100 ? -11.106 -1.536 7.686 1.00 82.69 100 GLY A N 1
ATOM 799 C CA . GLY A 1 100 ? -11.758 -2.730 7.147 1.00 82.69 100 GLY A CA 1
ATOM 800 C C . GLY A 1 100 ? -12.053 -3.741 8.244 1.00 82.69 100 GLY A C 1
ATOM 801 O O . GLY A 1 100 ? -12.243 -3.360 9.410 1.00 82.69 100 GLY A O 1
ATOM 802 N N . ILE A 1 101 ? -12.075 -5.019 7.880 1.00 79.25 101 ILE A N 1
ATOM 803 C CA . ILE A 1 101 ? -12.533 -6.090 8.765 1.00 79.25 101 ILE A CA 1
ATOM 804 C C . ILE A 1 101 ? -11.503 -7.199 8.884 1.00 79.25 101 ILE A C 1
ATOM 806 O O . ILE A 1 101 ? -10.637 -7.419 8.035 1.00 79.25 101 ILE A O 1
ATOM 810 N N . ARG A 1 102 ? -11.574 -7.863 10.029 1.00 76.94 102 ARG A N 1
ATOM 811 C CA . ARG A 1 102 ? -10.714 -8.962 10.418 1.00 76.94 102 ARG A CA 1
ATOM 812 C C . ARG A 1 102 ? -11.528 -10.027 11.141 1.00 76.94 102 ARG A C 1
ATOM 814 O O . ARG A 1 102 ? -12.583 -9.715 11.682 1.00 76.94 102 ARG A O 1
ATOM 821 N N . PRO A 1 103 ? -10.962 -11.222 11.308 1.00 75.25 103 PRO A N 1
ATOM 822 C CA . PRO A 1 103 ? -11.420 -12.158 12.315 1.00 75.25 103 PRO A CA 1
ATOM 823 C C . PRO A 1 103 ? -11.500 -11.484 13.680 1.00 75.25 103 PRO A C 1
ATOM 825 O O . PRO A 1 103 ? -10.497 -10.930 14.166 1.00 75.25 103 PRO A O 1
ATOM 828 N N . ASP A 1 104 ? -12.674 -11.531 14.298 1.00 73.19 104 ASP A N 1
ATOM 829 C CA . ASP A 1 104 ? -12.798 -11.174 15.698 1.00 73.19 104 ASP A CA 1
ATOM 830 C C . ASP A 1 104 ? -11.949 -12.155 16.525 1.00 73.19 104 ASP A C 1
ATOM 832 O O . ASP A 1 104 ? -11.748 -13.319 16.180 1.00 73.19 104 ASP A O 1
ATOM 836 N N . ARG A 1 105 ? -11.343 -11.647 17.595 1.00 68.75 105 ARG A N 1
ATOM 837 C CA . ARG A 1 105 ? -10.583 -12.484 18.528 1.00 68.75 105 ARG A CA 1
ATOM 838 C C . ARG A 1 105 ? -11.499 -13.195 19.516 1.00 68.75 105 ARG A C 1
ATOM 840 O O . ARG A 1 105 ? -11.090 -14.210 20.064 1.00 68.75 105 ARG A O 1
ATOM 847 N N . ASN A 1 106 ? -12.682 -12.635 19.752 1.00 73.25 106 ASN A N 1
ATOM 848 C CA . ASN A 1 106 ? -13.594 -13.056 20.808 1.00 73.25 106 ASN A CA 1
ATOM 849 C C . ASN A 1 106 ? -14.820 -13.793 20.265 1.00 73.25 106 ASN A C 1
ATOM 851 O O . ASN A 1 106 ? -15.554 -14.397 21.040 1.00 73.25 106 ASN A O 1
ATOM 855 N N . THR A 1 107 ? -15.058 -13.730 18.956 1.00 69.00 107 THR A N 1
ATOM 856 C CA . THR A 1 107 ? -16.176 -14.407 18.301 1.00 69.00 107 THR A CA 1
ATOM 857 C C . THR A 1 107 ? -15.656 -15.193 17.096 1.00 69.00 107 THR A C 1
ATOM 859 O O . THR A 1 107 ? -14.602 -14.849 16.555 1.00 69.00 107 THR A O 1
ATOM 862 N N . PRO A 1 108 ? -16.352 -16.260 16.663 1.00 68.31 108 PRO A N 1
ATOM 863 C CA . PRO A 1 108 ? -16.001 -16.970 15.432 1.00 68.31 108 PRO A CA 1
ATOM 864 C C . PRO A 1 108 ? -16.240 -16.121 14.173 1.00 68.31 108 PRO A C 1
ATOM 866 O O . PRO A 1 108 ? -15.842 -16.526 13.089 1.00 68.31 108 PRO A O 1
ATOM 869 N N . ASN A 1 109 ? -16.857 -14.945 14.313 1.00 76.00 109 ASN A N 1
ATOM 870 C CA . ASN A 1 109 ? -17.242 -14.083 13.210 1.00 76.00 109 ASN A CA 1
ATOM 871 C C . ASN A 1 109 ? -16.138 -13.084 12.839 1.00 76.00 109 ASN A C 1
ATOM 873 O O . ASN A 1 109 ? -15.165 -12.850 13.562 1.00 76.00 109 ASN A O 1
ATOM 877 N N . ASN A 1 110 ? -16.329 -12.446 11.692 1.00 76.62 110 ASN A N 1
ATOM 878 C CA . ASN A 1 110 ? -15.564 -11.278 11.296 1.00 76.62 110 ASN A CA 1
ATOM 879 C C . ASN A 1 110 ? -16.116 -10.015 11.988 1.00 76.62 110 ASN A C 1
ATOM 881 O O . ASN A 1 110 ? -17.308 -9.906 12.267 1.00 76.62 110 ASN A O 1
ATOM 885 N N . GLY A 1 111 ? -15.236 -9.058 12.284 1.00 74.75 111 GLY A N 1
ATOM 886 C CA . GLY A 1 111 ? -15.582 -7.782 12.901 1.00 74.75 111 GLY A CA 1
ATOM 887 C C . GLY A 1 111 ? -14.592 -6.661 12.558 1.00 74.75 111 GLY A C 1
ATOM 888 O O . GLY A 1 111 ? -13.448 -6.916 12.157 1.00 74.75 111 GLY A O 1
ATOM 889 N N . PRO A 1 112 ? -15.002 -5.389 12.693 1.00 80.31 112 PRO A N 1
ATOM 890 C CA . PRO A 1 112 ? -14.203 -4.265 12.227 1.00 80.31 112 PRO A CA 1
ATOM 891 C C . PRO A 1 112 ? -12.922 -4.108 13.049 1.00 80.31 112 PRO A C 1
ATOM 893 O O . PRO A 1 112 ? -12.863 -4.423 14.242 1.00 80.31 112 PRO A O 1
ATOM 896 N N . TYR A 1 113 ? -11.876 -3.551 12.435 1.00 81.44 113 TYR A N 1
ATOM 897 C CA . TYR A 1 113 ? -10.688 -3.161 13.193 1.00 81.44 113 TYR A CA 1
ATOM 898 C C . TYR A 1 113 ? -11.034 -2.122 14.267 1.00 81.44 113 TYR A C 1
ATOM 900 O O . TYR A 1 113 ? -11.592 -1.062 13.973 1.00 81.44 113 TYR A O 1
ATOM 908 N N . ALA A 1 114 ? -10.609 -2.399 15.502 1.00 84.81 114 ALA A N 1
ATOM 909 C CA . ALA A 1 114 ? -10.852 -1.542 16.656 1.00 84.81 114 ALA A CA 1
ATOM 910 C C . ALA A 1 114 ? -10.359 -0.100 16.447 1.00 84.81 114 ALA A C 1
ATOM 912 O O . ALA A 1 114 ? -9.327 0.144 15.819 1.00 84.81 114 ALA A O 1
ATOM 913 N N . PHE A 1 115 ? -11.088 0.844 17.035 1.00 88.62 115 PHE A N 1
ATOM 914 C CA . PHE A 1 115 ? -10.685 2.238 17.213 1.00 88.62 115 PHE A CA 1
ATOM 915 C C . PHE A 1 115 ? -10.351 2.492 18.686 1.00 88.62 115 PHE A C 1
ATOM 917 O O . PHE A 1 115 ? -10.762 1.723 19.560 1.00 88.62 115 PHE A O 1
ATOM 924 N N . LYS A 1 116 ? -9.616 3.570 18.983 1.00 91.06 116 LYS A N 1
ATOM 925 C CA . LYS A 1 116 ? -9.485 4.047 20.368 1.00 91.06 116 LYS A CA 1
ATOM 926 C C . LYS A 1 116 ? -10.874 4.392 20.917 1.00 91.06 116 LYS A C 1
ATOM 928 O O . LYS A 1 116 ? -11.718 4.910 20.190 1.00 91.06 116 LYS A O 1
ATOM 933 N N . LYS A 1 117 ? -11.096 4.145 22.214 1.00 91.75 117 LYS A N 1
ATOM 934 C CA . LYS A 1 117 ? -12.379 4.431 22.889 1.00 91.75 117 LYS A CA 1
ATOM 935 C C . LYS A 1 117 ? -12.790 5.907 22.804 1.00 91.75 117 LYS A C 1
ATOM 937 O O . LYS A 1 117 ? -13.970 6.208 22.870 1.00 91.75 117 LYS A O 1
ATOM 942 N N . THR A 1 118 ? -11.817 6.803 22.643 1.00 94.12 118 THR A N 1
ATOM 943 C CA . THR A 1 118 ? -12.008 8.255 22.528 1.00 94.12 118 THR A CA 1
ATOM 944 C C . THR A 1 118 ? -12.521 8.711 21.161 1.00 94.12 118 THR A C 1
ATOM 946 O O . THR A 1 118 ? -12.866 9.877 21.007 1.00 94.12 118 THR A O 1
ATOM 949 N N . VAL A 1 119 ? -12.555 7.835 20.152 1.00 94.31 119 VAL A N 1
ATOM 950 C CA . VAL A 1 119 ? -13.016 8.187 18.803 1.00 94.31 119 VAL A CA 1
ATOM 951 C C . VAL A 1 119 ? -14.533 8.022 18.736 1.00 94.31 119 VAL A C 1
ATOM 953 O O . VAL A 1 119 ? -15.043 6.925 18.976 1.00 94.31 119 VAL A O 1
ATOM 956 N N . SER A 1 120 ? -15.246 9.092 18.379 1.00 95.50 120 SER A N 1
ATOM 957 C CA . SER A 1 120 ? -16.706 9.082 18.217 1.00 95.50 120 SER A CA 1
ATOM 958 C C . SER A 1 120 ? -17.153 8.231 17.023 1.00 95.50 120 SER A C 1
ATOM 960 O O . SER A 1 120 ? -16.409 8.043 16.059 1.00 95.50 120 SER A O 1
ATOM 962 N N . ASP A 1 121 ? -18.391 7.731 17.047 1.00 92.44 121 ASP A N 1
ATOM 963 C CA . ASP A 1 121 ? -18.939 6.928 15.941 1.00 92.44 121 ASP A CA 1
ATOM 964 C C . ASP A 1 121 ? -19.119 7.725 14.645 1.00 92.44 121 ASP A C 1
ATOM 966 O O . ASP A 1 121 ? -19.017 7.175 13.549 1.00 92.44 121 ASP A O 1
ATOM 970 N N . GLU A 1 122 ? -19.353 9.033 14.745 1.00 94.62 122 GLU A N 1
ATOM 971 C CA . GLU A 1 122 ? -19.327 9.939 13.594 1.00 94.62 122 GLU A CA 1
ATOM 972 C C . GLU A 1 122 ? -17.942 9.963 12.939 1.00 94.62 122 GLU A C 1
ATOM 974 O O . GLU A 1 122 ? -17.821 9.685 11.744 1.00 94.62 122 GLU A O 1
ATOM 979 N N . ARG A 1 123 ? -16.883 10.164 13.732 1.00 93.50 123 ARG A N 1
ATOM 980 C CA . ARG A 1 123 ? -15.510 10.185 13.220 1.00 93.50 123 ARG A CA 1
ATOM 981 C C . ARG A 1 123 ? -15.089 8.834 12.645 1.00 93.50 123 ARG A C 1
ATOM 983 O O . ARG A 1 123 ? -14.402 8.790 11.628 1.00 93.50 123 ARG A O 1
ATOM 990 N N . LYS A 1 124 ? -15.523 7.716 13.243 1.00 88.31 124 LYS A N 1
ATOM 991 C CA . LYS A 1 124 ? -15.291 6.368 12.682 1.00 88.31 124 LYS A CA 1
ATOM 992 C C . LYS A 1 124 ? -15.872 6.245 11.271 1.00 88.31 124 LYS A C 1
ATOM 994 O O . LYS A 1 124 ? -15.162 5.789 10.374 1.00 88.31 124 LYS A O 1
ATOM 999 N N . ARG A 1 125 ? -17.124 6.679 11.071 1.00 86.06 125 ARG A N 1
ATOM 1000 C CA . ARG A 1 125 ? -17.812 6.650 9.766 1.00 86.06 125 ARG A CA 1
ATOM 1001 C C . AR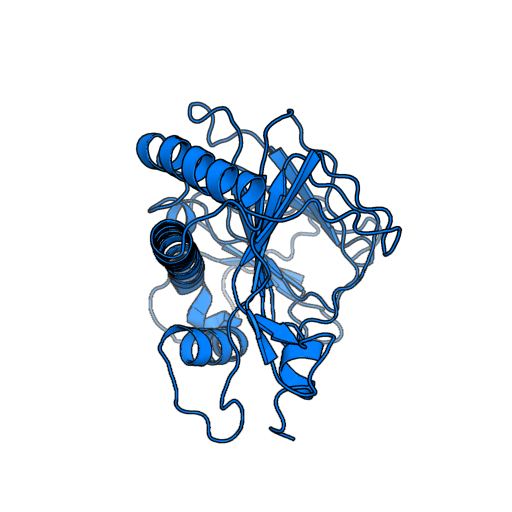G A 1 125 ? -17.127 7.544 8.735 1.00 86.06 125 ARG A C 1
ATOM 1003 O O . ARG A 1 125 ? -16.971 7.146 7.582 1.00 86.06 125 ARG A O 1
ATOM 1010 N N . GLU A 1 126 ? -16.679 8.725 9.146 1.00 89.75 126 GLU A N 1
ATOM 1011 C CA . GLU A 1 126 ? -15.933 9.645 8.286 1.00 89.75 126 GLU A CA 1
ATOM 1012 C C . GLU A 1 126 ? -14.610 9.026 7.807 1.00 89.75 126 GLU A C 1
ATOM 1014 O O . GLU A 1 126 ? -14.375 8.932 6.603 1.00 89.75 126 GLU A O 1
ATOM 1019 N N . LEU A 1 127 ? -13.798 8.492 8.725 1.00 87.38 127 LEU A N 1
ATOM 1020 C CA . LEU A 1 127 ? -12.524 7.844 8.391 1.00 87.38 127 LEU A CA 1
ATOM 1021 C C . LEU A 1 127 ? -12.713 6.601 7.513 1.00 87.38 127 LEU A C 1
ATOM 1023 O O . LEU A 1 127 ? -11.894 6.326 6.635 1.00 87.38 127 LEU A O 1
ATOM 1027 N N . GLN A 1 128 ? -13.796 5.845 7.720 1.00 84.94 128 GLN A N 1
ATOM 1028 C CA . GLN A 1 128 ? -14.179 4.744 6.831 1.00 84.94 128 GLN A CA 1
ATOM 1029 C C . GLN A 1 128 ? -14.489 5.255 5.420 1.00 84.94 128 GLN A C 1
ATOM 1031 O O . GLN A 1 128 ? -13.978 4.705 4.445 1.00 84.94 128 GLN A O 1
ATOM 1036 N N . LYS A 1 129 ? -15.270 6.334 5.291 1.00 83.62 129 LYS A N 1
ATOM 1037 C CA . LYS A 1 129 ? -15.597 6.945 3.996 1.00 83.62 129 LYS A CA 1
ATOM 1038 C C . LYS A 1 129 ? -14.346 7.447 3.273 1.00 83.62 129 LYS A C 1
ATOM 1040 O O . LYS A 1 129 ? -14.215 7.215 2.072 1.00 83.62 129 LYS A O 1
ATOM 1045 N N . GLU A 1 130 ? -13.433 8.109 3.979 1.00 86.38 130 GLU A N 1
ATOM 1046 C CA . GLU A 1 130 ? -12.150 8.563 3.426 1.00 86.38 130 GLU A CA 1
ATOM 1047 C C . GLU A 1 130 ? -11.278 7.390 2.974 1.00 86.38 130 GLU A C 1
ATOM 1049 O O . GLU A 1 130 ? -10.789 7.383 1.845 1.00 86.38 130 GLU A O 1
ATOM 1054 N N . THR A 1 131 ? -11.173 6.347 3.801 1.00 86.38 131 THR A N 1
ATOM 1055 C CA . THR A 1 131 ? -10.455 5.113 3.454 1.00 86.38 131 THR A CA 1
ATOM 1056 C C . THR A 1 131 ? -10.992 4.497 2.164 1.00 86.38 131 THR A C 1
ATOM 1058 O O . THR A 1 131 ? -10.220 4.154 1.269 1.00 86.38 131 THR A O 1
ATOM 1061 N N . MET A 1 132 ? -12.316 4.405 2.018 1.00 82.31 132 MET A N 1
ATOM 1062 C CA . MET A 1 132 ? -12.928 3.843 0.813 1.00 82.31 132 MET A CA 1
ATOM 1063 C C . MET A 1 132 ? -12.662 4.680 -0.441 1.00 82.31 132 MET A C 1
ATOM 1065 O O . MET A 1 132 ? -12.557 4.115 -1.528 1.00 82.31 132 MET A O 1
ATOM 1069 N N . LYS A 1 133 ? -12.520 6.008 -0.326 1.00 82.62 133 LYS A N 1
ATOM 1070 C CA . LYS A 1 133 ? -12.089 6.842 -1.462 1.00 82.62 133 LYS A CA 1
ATOM 1071 C C . LYS A 1 133 ? -10.673 6.468 -1.906 1.00 82.62 133 LYS A C 1
ATOM 1073 O O . LYS A 1 133 ? -10.449 6.290 -3.099 1.00 82.62 133 LYS A O 1
ATOM 1078 N N . ILE A 1 134 ? -9.752 6.280 -0.958 1.00 84.12 134 ILE A N 1
ATOM 1079 C CA . ILE A 1 134 ? -8.367 5.883 -1.254 1.00 84.12 134 ILE A CA 1
ATOM 1080 C C . ILE A 1 134 ? -8.332 4.505 -1.929 1.00 84.12 134 ILE A C 1
ATOM 1082 O O . ILE A 1 134 ? -7.714 4.353 -2.980 1.00 84.12 134 ILE A O 1
ATOM 1086 N N . VAL A 1 135 ? -9.050 3.518 -1.381 1.00 82.38 135 VAL A N 1
ATOM 1087 C CA . VAL A 1 135 ? -9.128 2.162 -1.957 1.00 82.38 135 VAL A CA 1
ATOM 1088 C C . VAL A 1 135 ? -9.698 2.185 -3.379 1.00 82.38 135 VAL A C 1
ATOM 1090 O O . VAL A 1 135 ? -9.161 1.517 -4.260 1.00 82.38 135 VAL A O 1
ATOM 1093 N N . ARG A 1 136 ? -10.734 2.991 -3.644 1.00 78.88 136 ARG A N 1
ATOM 1094 C CA . ARG A 1 136 ? -11.278 3.156 -5.004 1.00 78.88 136 ARG A CA 1
ATOM 1095 C C . ARG A 1 136 ? -10.255 3.748 -5.968 1.00 78.88 136 ARG A C 1
ATOM 1097 O O . ARG A 1 136 ? -10.158 3.272 -7.092 1.00 78.88 136 ARG A O 1
ATOM 1104 N N . HIS A 1 137 ? -9.469 4.735 -5.543 1.00 79.62 137 HIS A N 1
ATOM 1105 C CA . HIS A 1 137 ? -8.403 5.284 -6.384 1.00 79.62 137 HIS A CA 1
ATOM 1106 C C . HIS A 1 137 ? -7.311 4.255 -6.691 1.00 79.62 137 HIS A C 1
ATOM 1108 O O . HIS A 1 137 ? -6.863 4.169 -7.833 1.00 79.62 137 HIS A O 1
ATOM 1114 N N . LEU A 1 138 ? -6.940 3.427 -5.710 1.00 79.19 138 LEU A N 1
ATOM 1115 C CA . LEU A 1 138 ? -6.022 2.307 -5.928 1.00 79.19 138 LEU A CA 1
ATOM 1116 C C . LEU A 1 138 ? -6.584 1.285 -6.916 1.00 79.19 138 LEU A C 1
ATOM 1118 O O . LEU A 1 138 ? -5.864 0.813 -7.783 1.00 79.19 138 LEU A O 1
ATOM 1122 N N . GLN A 1 139 ? -7.870 0.955 -6.831 1.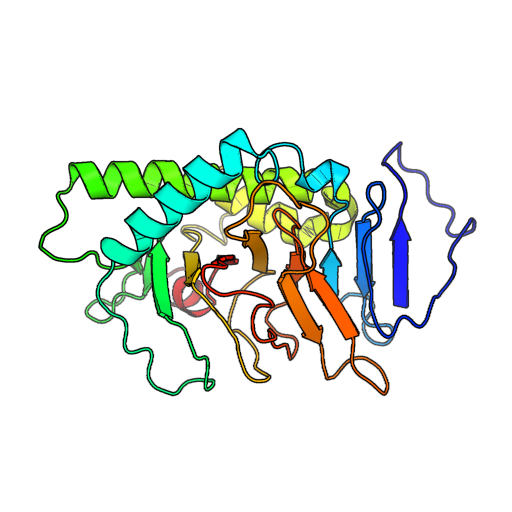00 77.31 139 GLN A N 1
ATOM 1123 C CA . GLN A 1 139 ? -8.504 0.051 -7.790 1.00 77.31 139 GLN A CA 1
ATOM 1124 C C . GLN A 1 139 ? -8.562 0.664 -9.200 1.00 77.31 139 GLN A C 1
ATOM 1126 O O . GLN A 1 139 ? -8.336 -0.032 -10.189 1.00 77.31 139 GLN A O 1
ATOM 1131 N N . GLN A 1 140 ? -8.866 1.961 -9.303 1.00 77.50 140 GLN A N 1
ATOM 1132 C CA . GLN A 1 140 ? -8.939 2.680 -10.576 1.00 77.50 140 GLN A CA 1
ATOM 1133 C C . GLN A 1 140 ? -7.588 2.704 -11.299 1.00 77.50 140 GLN A C 1
ATOM 1135 O O . GLN A 1 140 ? -7.559 2.490 -12.512 1.00 77.50 140 GLN A O 1
ATOM 1140 N N . SER A 1 141 ? -6.473 2.895 -10.583 1.00 77.06 141 SER A N 1
ATOM 1141 C CA . SER A 1 141 ? -5.138 2.929 -11.204 1.00 77.06 141 SER A CA 1
ATOM 1142 C C . SER A 1 141 ? -4.747 1.592 -11.846 1.00 77.06 141 SER A C 1
ATOM 1144 O O . SER A 1 141 ? -4.028 1.563 -12.845 1.00 77.06 141 SER A O 1
ATOM 1146 N N . LEU A 1 142 ? -5.296 0.475 -11.361 1.00 77.25 142 LEU A N 1
ATOM 1147 C CA . LEU A 1 142 ? -5.091 -0.850 -11.954 1.00 77.25 142 LEU A CA 1
ATOM 1148 C C . LEU A 1 142 ? -5.830 -1.043 -13.287 1.00 77.25 142 LEU A C 1
ATOM 1150 O O . LEU A 1 142 ? -5.573 -2.024 -13.989 1.00 77.25 142 LEU A O 1
ATOM 1154 N N . GLY A 1 143 ? -6.720 -0.120 -13.672 1.00 73.62 143 GLY A N 1
ATOM 1155 C CA . GLY A 1 143 ? -7.425 -0.149 -14.956 1.00 73.62 143 GLY A CA 1
ATOM 1156 C C . GLY A 1 143 ? -6.477 -0.286 -16.152 1.00 73.62 143 GLY A C 1
ATOM 1157 O O . GLY A 1 143 ? -6.765 -1.052 -17.070 1.00 73.62 143 GLY A O 1
ATOM 1158 N N . ALA A 1 144 ? -5.304 0.351 -16.084 1.00 71.12 144 ALA A N 1
ATOM 1159 C CA . ALA A 1 144 ? -4.280 0.320 -17.131 1.00 71.12 144 ALA A CA 1
ATOM 1160 C C . ALA A 1 144 ? -3.694 -1.076 -17.397 1.00 71.12 144 ALA A C 1
ATOM 1162 O O . ALA A 1 144 ? -3.173 -1.333 -18.477 1.00 71.12 144 ALA A O 1
ATOM 1163 N N . ILE A 1 145 ? -3.783 -1.988 -16.426 1.00 71.94 145 ILE A N 1
ATOM 1164 C CA . ILE A 1 145 ? -3.276 -3.360 -16.549 1.00 71.94 145 ILE A CA 1
ATOM 1165 C C . ILE A 1 145 ? -4.392 -4.406 -16.463 1.00 71.94 145 ILE A C 1
ATOM 1167 O O . ILE A 1 145 ? -4.103 -5.603 -16.394 1.00 71.94 145 ILE A O 1
ATOM 1171 N N . LYS A 1 146 ? -5.664 -3.979 -16.480 1.00 72.81 146 LYS A N 1
ATOM 1172 C CA . LYS A 1 146 ? -6.838 -4.820 -16.195 1.00 72.81 146 LYS A CA 1
ATOM 1173 C C . LYS A 1 146 ? -6.883 -6.096 -17.028 1.00 72.81 146 LYS A C 1
ATOM 1175 O O . LYS A 1 146 ? -7.255 -7.125 -16.485 1.00 72.81 146 LYS A O 1
ATOM 1180 N N . TYR A 1 147 ? -6.523 -6.057 -18.309 1.00 68.25 147 TYR A N 1
ATOM 1181 C CA . TYR A 1 147 ? -6.543 -7.248 -19.171 1.00 68.25 147 TYR A CA 1
ATOM 1182 C C . TYR A 1 147 ? -5.462 -8.257 -18.809 1.00 68.25 147 TYR A C 1
ATOM 1184 O O . TYR A 1 147 ? -5.681 -9.464 -18.880 1.00 68.25 147 TYR A O 1
ATOM 1192 N N . HIS A 1 148 ? -4.307 -7.772 -18.363 1.00 65.25 148 HIS A N 1
ATOM 1193 C CA . HIS A 1 148 ? -3.250 -8.650 -17.912 1.00 65.25 148 HIS A CA 1
ATOM 1194 C C . HIS A 1 148 ? -3.661 -9.262 -16.590 1.00 65.25 148 HIS A C 1
ATOM 1196 O O . HIS A 1 148 ? -3.766 -10.473 -16.509 1.00 65.25 148 HIS A O 1
ATOM 1202 N N . VAL A 1 149 ? -3.962 -8.467 -15.576 1.00 66.06 149 VAL A N 1
ATOM 1203 C CA . VAL A 1 149 ? -4.314 -8.976 -14.243 1.00 66.06 149 VAL A CA 1
ATOM 1204 C C . VAL A 1 149 ? -5.810 -9.248 -14.116 1.00 66.06 149 VAL A C 1
ATOM 1206 O O . VAL A 1 149 ? -6.387 -9.046 -13.057 1.00 66.06 149 VAL A O 1
ATOM 1209 N N . HIS A 1 150 ? -6.474 -9.658 -15.203 1.00 67.56 150 HIS A N 1
ATOM 1210 C CA . HIS A 1 150 ? -7.935 -9.738 -15.262 1.00 67.56 150 HIS A CA 1
ATOM 1211 C C . HIS A 1 150 ? -8.509 -10.671 -14.205 1.00 67.56 150 HIS A C 1
ATOM 1213 O O . HIS A 1 150 ? -9.545 -10.363 -13.627 1.00 67.56 150 HIS A O 1
ATOM 1219 N N . ARG A 1 151 ? -7.833 -11.781 -13.906 1.00 66.75 151 ARG A N 1
ATOM 1220 C CA . ARG A 1 151 ? -8.274 -12.720 -12.873 1.00 66.75 151 ARG A CA 1
ATOM 1221 C C . ARG A 1 151 ? -8.197 -12.082 -11.486 1.00 66.75 151 ARG A C 1
ATOM 1223 O O . ARG A 1 151 ? -9.173 -12.111 -10.745 1.00 66.75 151 ARG A O 1
ATOM 1230 N N . GLU A 1 152 ? -7.065 -11.468 -11.162 1.00 68.62 152 GLU A N 1
ATOM 1231 C CA . GLU A 1 152 ? -6.815 -10.790 -9.889 1.00 68.62 152 GLU A CA 1
ATOM 1232 C C . GLU A 1 152 ? -7.730 -9.563 -9.720 1.00 68.62 152 GLU A C 1
ATOM 1234 O O . GLU A 1 152 ? -8.323 -9.354 -8.663 1.00 68.62 152 GLU A O 1
ATOM 1239 N N . MET A 1 153 ? -7.911 -8.793 -10.795 1.00 63.41 153 MET A N 1
ATOM 1240 C CA . MET A 1 153 ? -8.769 -7.613 -10.855 1.00 63.41 153 MET A CA 1
ATOM 1241 C 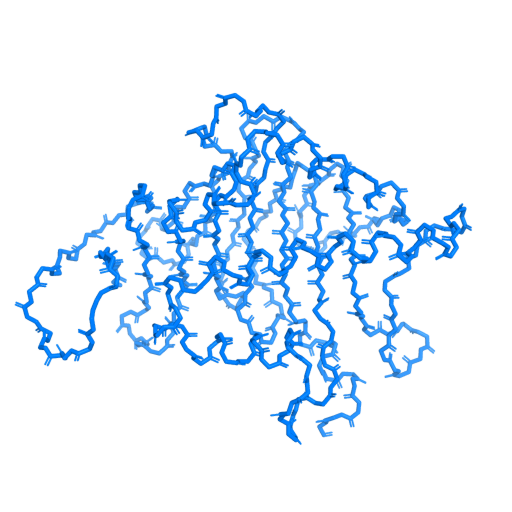C . MET A 1 153 ? -10.245 -7.947 -10.856 1.00 63.41 153 MET A C 1
ATOM 1243 O O . MET A 1 153 ? -11.015 -7.158 -10.331 1.00 63.41 153 MET A O 1
ATOM 1247 N N . SER A 1 154 ? -10.667 -9.067 -11.438 1.00 64.00 154 SER A N 1
ATOM 1248 C CA . SER A 1 154 ? -12.073 -9.476 -11.390 1.00 64.00 154 SER A CA 1
ATOM 1249 C C . SER A 1 154 ? -12.469 -9.802 -9.963 1.00 64.00 154 SER A C 1
ATOM 1251 O O . SER A 1 154 ? -13.496 -9.319 -9.506 1.00 64.00 154 SER A O 1
ATOM 1253 N N . ILE A 1 155 ? -11.601 -10.502 -9.234 1.00 64.12 155 ILE A N 1
ATOM 1254 C CA . ILE A 1 155 ? -11.798 -10.784 -7.815 1.00 64.12 155 ILE A CA 1
ATOM 1255 C C . ILE A 1 155 ? -11.823 -9.475 -7.015 1.00 64.12 155 ILE A C 1
ATOM 1257 O O . ILE A 1 155 ? -12.780 -9.214 -6.293 1.00 64.12 155 ILE A O 1
ATOM 1261 N N . MET A 1 156 ? -10.830 -8.598 -7.197 1.00 62.56 156 MET A N 1
ATOM 1262 C CA . MET A 1 156 ? -10.791 -7.303 -6.508 1.00 62.56 156 MET A CA 1
ATOM 1263 C C . MET A 1 156 ? -11.985 -6.406 -6.857 1.00 62.56 156 MET A C 1
ATOM 1265 O O . MET A 1 156 ? -12.550 -5.770 -5.978 1.00 62.56 156 MET A O 1
ATOM 1269 N N . LYS A 1 157 ? -12.403 -6.361 -8.124 1.00 61.44 157 LYS A N 1
ATOM 1270 C CA . LYS A 1 157 ? -13.557 -5.587 -8.593 1.00 61.44 157 LYS A CA 1
ATOM 1271 C C . LYS A 1 157 ? -14.862 -6.135 -8.034 1.00 61.44 157 LYS A C 1
ATOM 1273 O O . LYS A 1 157 ? -15.674 -5.344 -7.586 1.00 61.44 157 LYS A O 1
ATOM 1278 N N . GLN A 1 158 ? -15.045 -7.451 -8.003 1.00 61.06 158 GLN A N 1
ATOM 1279 C CA . GLN A 1 158 ? -16.205 -8.079 -7.361 1.00 61.06 158 GLN A CA 1
ATOM 1280 C C . GLN A 1 158 ? -16.259 -7.767 -5.862 1.00 61.06 158 GLN A C 1
ATOM 1282 O O . GLN A 1 158 ? -17.342 -7.562 -5.322 1.00 61.06 158 GLN A O 1
ATOM 1287 N N . ILE A 1 159 ? -15.097 -7.681 -5.210 1.00 57.66 159 ILE A N 1
ATOM 1288 C CA . ILE A 1 159 ? -14.994 -7.269 -3.810 1.00 57.66 159 ILE A CA 1
ATOM 1289 C C . ILE A 1 159 ? -15.339 -5.776 -3.633 1.00 57.66 159 ILE A C 1
ATOM 1291 O O . ILE A 1 159 ? -16.079 -5.432 -2.717 1.00 57.66 159 ILE A O 1
ATOM 1295 N N . VAL A 1 160 ? -14.826 -4.876 -4.485 1.00 56.62 160 VAL A N 1
ATOM 1296 C CA . VAL A 1 160 ? -15.042 -3.420 -4.333 1.00 56.62 160 VAL A CA 1
ATOM 1297 C C . VAL A 1 160 ? -16.430 -2.959 -4.796 1.00 56.62 160 VAL A C 1
ATOM 1299 O O . VAL A 1 160 ? -17.009 -2.071 -4.170 1.00 56.62 160 VAL A O 1
ATOM 1302 N N . ASP A 1 161 ? -16.965 -3.531 -5.876 1.00 55.31 161 ASP A N 1
ATOM 1303 C CA . ASP A 1 161 ? -18.242 -3.116 -6.477 1.00 55.31 161 ASP A CA 1
ATOM 1304 C C . ASP A 1 161 ? -19.462 -3.702 -5.745 1.00 55.31 161 ASP A C 1
ATOM 1306 O O . ASP A 1 161 ? -20.587 -3.286 -6.008 1.00 55.31 161 ASP A O 1
ATOM 1310 N N . GLY A 1 162 ? -19.236 -4.613 -4.792 1.00 51.28 162 GLY A N 1
ATOM 1311 C CA . GLY A 1 162 ? -20.270 -5.221 -3.964 1.00 51.28 162 GLY A CA 1
ATOM 1312 C C . GLY A 1 162 ? -20.990 -6.368 -4.672 1.00 51.28 162 GLY A C 1
ATOM 1313 O O . GLY A 1 162 ? -21.828 -6.148 -5.538 1.00 51.28 162 GLY A O 1
ATOM 1314 N N . THR A 1 163 ? -20.735 -7.601 -4.221 1.00 50.16 163 THR A N 1
ATOM 1315 C CA . THR A 1 163 ? -21.631 -8.770 -4.364 1.00 50.16 163 THR A CA 1
ATOM 1316 C C . THR A 1 163 ? -22.031 -9.199 -5.789 1.00 50.16 163 THR A C 1
ATOM 1318 O O . THR A 1 163 ? -23.018 -8.731 -6.341 1.00 50.16 163 THR A O 1
ATOM 1321 N N . SER A 1 164 ? -21.333 -10.205 -6.336 1.00 39.66 164 SER A N 1
ATOM 1322 C CA . SER A 1 164 ? -21.941 -11.376 -7.010 1.00 39.66 164 SER A CA 1
ATOM 1323 C C . SER A 1 164 ? -20.857 -12.390 -7.409 1.00 39.66 164 SER A C 1
ATOM 1325 O O . SER A 1 164 ? -20.493 -12.534 -8.576 1.00 39.66 164 SER A O 1
ATOM 1327 N N . LEU A 1 165 ? -20.349 -13.128 -6.425 1.00 37.09 165 LEU A N 1
ATOM 1328 C CA . LEU A 1 165 ? -19.860 -14.490 -6.619 1.00 37.09 165 LEU A CA 1
ATOM 1329 C C . LEU A 1 165 ? -20.391 -15.294 -5.442 1.00 37.09 165 LEU A C 1
ATOM 1331 O O . LEU A 1 165 ? -20.023 -15.037 -4.300 1.00 37.09 165 LEU A O 1
ATOM 1335 N N . THR A 1 166 ? -21.213 -16.295 -5.709 1.00 41.12 166 THR A N 1
ATOM 1336 C CA . THR A 1 166 ? -21.748 -17.245 -4.721 1.00 41.12 166 THR A CA 1
ATOM 1337 C C . THR A 1 166 ? -20.674 -18.098 -4.012 1.00 41.12 166 THR A C 1
ATOM 1339 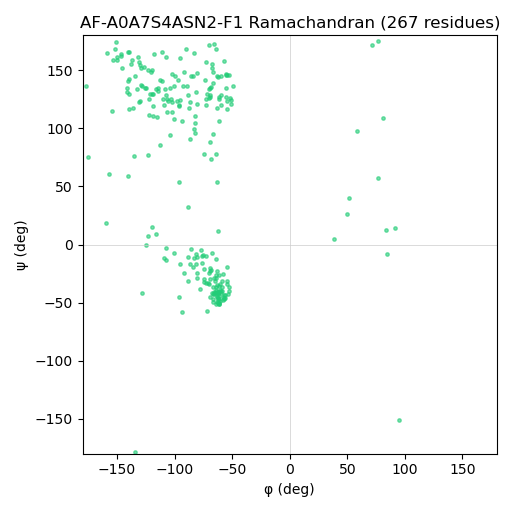O O . THR A 1 166 ? -21.015 -19.035 -3.308 1.00 41.12 166 THR A O 1
ATOM 1342 N N . ALA A 1 167 ? -19.382 -17.766 -4.146 1.00 43.25 167 ALA A N 1
ATOM 1343 C CA . ALA A 1 167 ? -18.253 -18.405 -3.460 1.00 43.25 167 ALA A CA 1
ATOM 1344 C C . ALA A 1 167 ? -17.361 -17.422 -2.659 1.00 43.25 167 ALA A C 1
ATOM 1346 O O . ALA A 1 167 ? -16.363 -17.828 -2.070 1.00 43.25 167 ALA A O 1
ATOM 1347 N N . ILE A 1 168 ? -17.668 -16.118 -2.661 1.00 43.38 168 ILE A N 1
ATOM 1348 C CA . ILE A 1 168 ? -16.880 -15.056 -2.004 1.00 43.38 168 ILE A CA 1
ATOM 1349 C C . ILE A 1 168 ? -17.875 -14.074 -1.369 1.00 43.38 168 ILE A C 1
ATOM 1351 O O . ILE A 1 168 ? -17.970 -12.916 -1.772 1.00 43.38 168 ILE A O 1
ATOM 1355 N N . GLN A 1 169 ? -18.723 -14.568 -0.467 1.00 38.22 169 GLN A N 1
ATOM 1356 C CA . GLN A 1 169 ? -19.922 -13.824 -0.084 1.00 38.22 169 GLN A CA 1
ATOM 1357 C C . GLN A 1 169 ? -19.728 -12.698 0.940 1.00 38.22 169 GLN A C 1
ATOM 1359 O O . GLN A 1 169 ? -20.627 -11.881 0.996 1.00 38.22 169 GLN A O 1
ATOM 1364 N N . ASP A 1 170 ? -18.582 -12.533 1.623 1.00 45.28 170 ASP A N 1
ATOM 1365 C CA . ASP A 1 170 ? -18.380 -11.408 2.571 1.00 45.28 170 ASP A CA 1
ATOM 1366 C C . ASP A 1 170 ? -16.890 -11.049 2.821 1.00 45.28 170 ASP A C 1
ATOM 1368 O O . ASP A 1 170 ? -16.394 -11.140 3.947 1.00 45.28 170 ASP A O 1
ATOM 1372 N N . TYR A 1 171 ? -16.112 -10.652 1.801 1.00 51.25 171 TYR A N 1
ATOM 1373 C CA . TYR A 1 171 ? -14.737 -10.163 2.044 1.00 51.25 171 TYR A CA 1
ATOM 1374 C C . TYR A 1 171 ? -14.649 -8.645 2.026 1.00 51.25 171 TYR A C 1
ATOM 1376 O O . TYR A 1 171 ? -14.673 -8.000 0.986 1.00 51.25 171 TYR A O 1
ATOM 1384 N N . GLU A 1 172 ? -14.461 -8.076 3.204 1.00 65.69 172 GLU A N 1
ATOM 1385 C CA . GLU A 1 172 ? -14.190 -6.662 3.407 1.00 65.69 172 GLU A CA 1
ATOM 1386 C C . GLU A 1 172 ? -12.682 -6.413 3.308 1.00 65.69 172 GLU A C 1
ATOM 1388 O O . GLU A 1 172 ? -11.884 -6.937 4.090 1.00 65.69 172 GLU A O 1
ATOM 1393 N N . ILE A 1 173 ? -12.284 -5.611 2.319 1.00 73.81 173 ILE A N 1
ATOM 1394 C CA . ILE A 1 173 ? -10.892 -5.203 2.100 1.00 73.81 173 ILE A CA 1
ATOM 1395 C C . ILE A 1 173 ? -10.311 -4.641 3.396 1.00 73.81 173 ILE A C 1
ATOM 1397 O O . ILE A 1 173 ? -10.845 -3.695 3.982 1.00 73.81 173 ILE A O 1
ATOM 1401 N N . ALA A 1 174 ? -9.174 -5.194 3.810 1.00 84.00 174 ALA A N 1
ATOM 1402 C CA . ALA A 1 174 ? -8.343 -4.574 4.819 1.00 84.00 174 ALA A CA 1
ATOM 1403 C C . ALA A 1 174 ? -7.486 -3.498 4.147 1.00 84.00 174 ALA A C 1
ATOM 1405 O O . ALA A 1 174 ? -6.840 -3.735 3.125 1.00 84.00 174 ALA A O 1
ATOM 1406 N N . PHE A 1 175 ? -7.472 -2.310 4.740 1.00 88.94 175 PHE A N 1
ATOM 1407 C CA . PHE A 1 175 ? -6.616 -1.211 4.320 1.00 88.94 175 PHE A CA 1
ATOM 1408 C C . PHE A 1 175 ? -5.633 -0.898 5.437 1.00 88.94 175 PHE A C 1
ATOM 1410 O O . PHE A 1 175 ? -6.034 -0.416 6.500 1.00 88.94 175 PHE A O 1
ATOM 1417 N N . SER A 1 176 ? -4.356 -1.211 5.223 1.00 91.06 176 SER A N 1
ATOM 1418 C CA . SER A 1 176 ? -3.301 -0.896 6.182 1.00 91.06 176 SER A CA 1
ATOM 1419 C C . SER A 1 176 ? -2.536 0.350 5.781 1.00 91.06 176 SER A C 1
ATOM 1421 O O . SER A 1 176 ? -2.324 0.618 4.603 1.00 91.06 176 SER A O 1
ATOM 1423 N N . ILE A 1 177 ? -2.126 1.106 6.791 1.00 92.38 177 ILE A N 1
ATOM 1424 C CA . ILE A 1 177 ? -1.341 2.325 6.670 1.00 92.38 177 ILE A CA 1
ATOM 1425 C C . ILE A 1 177 ? -0.208 2.216 7.667 1.00 92.38 177 ILE A C 1
ATOM 1427 O O . ILE A 1 177 ? -0.422 1.881 8.836 1.00 92.38 177 ILE A O 1
ATOM 1431 N N . CYS A 1 178 ? 0.992 2.545 7.217 1.00 91.75 178 CYS A N 1
ATOM 1432 C CA . CYS A 1 178 ? 2.157 2.541 8.067 1.00 91.75 178 CYS A CA 1
ATOM 1433 C C . CYS A 1 178 ? 3.048 3.742 7.767 1.00 91.75 178 CYS A C 1
ATOM 1435 O O . CYS A 1 178 ? 3.400 3.985 6.612 1.00 91.75 178 CYS A O 1
ATOM 1437 N N . ARG A 1 179 ? 3.426 4.475 8.816 1.00 92.50 179 ARG A N 1
ATOM 1438 C CA . ARG A 1 179 ? 4.417 5.548 8.753 1.00 92.50 179 ARG A CA 1
ATOM 1439 C C . ARG A 1 179 ? 5.813 4.978 8.999 1.00 92.50 179 ARG A C 1
ATOM 1441 O O . ARG A 1 179 ? 6.000 4.165 9.907 1.00 92.50 179 ARG A O 1
ATOM 1448 N N . ASP A 1 180 ? 6.766 5.421 8.186 1.00 91.75 180 ASP A N 1
ATOM 1449 C CA . ASP A 1 180 ? 8.182 5.040 8.217 1.00 91.75 180 ASP A CA 1
ATOM 1450 C C . ASP A 1 180 ? 8.401 3.520 8.206 1.00 91.75 180 ASP A C 1
ATOM 1452 O O . ASP A 1 180 ? 9.237 2.978 8.932 1.00 91.75 180 ASP A O 1
ATOM 1456 N N . TYR A 1 181 ? 7.593 2.820 7.410 1.00 91.75 181 TYR A N 1
ATOM 1457 C CA . TYR A 1 181 ? 7.599 1.365 7.356 1.00 91.75 181 TYR A CA 1
ATOM 1458 C C . TYR A 1 181 ? 8.883 0.830 6.742 1.00 91.75 181 TYR A C 1
ATOM 1460 O O . TYR A 1 181 ? 9.289 1.251 5.667 1.00 91.75 181 TYR A O 1
ATOM 1468 N N . HIS A 1 182 ? 9.442 -0.197 7.358 1.00 90.94 182 HIS A N 1
ATOM 1469 C CA . HIS A 1 182 ? 10.361 -1.100 6.686 1.00 90.94 182 HIS A CA 1
ATOM 1470 C C . HIS A 1 182 ? 10.198 -2.508 7.233 1.00 90.94 182 HIS A C 1
ATOM 1472 O O . HIS A 1 182 ? 9.642 -2.719 8.316 1.00 90.94 182 HIS A O 1
ATOM 1478 N N . SER A 1 183 ? 10.684 -3.486 6.478 1.00 90.38 183 SER A N 1
ATOM 1479 C CA . SER A 1 183 ? 10.526 -4.886 6.841 1.00 90.38 183 SER A CA 1
ATOM 1480 C C . SER A 1 183 ? 11.722 -5.722 6.427 1.00 90.38 183 SER A C 1
ATOM 1482 O O . SER A 1 183 ? 12.371 -5.466 5.411 1.00 90.38 183 SER A O 1
ATOM 1484 N N . LYS A 1 184 ? 11.958 -6.804 7.171 1.00 89.69 184 LYS A N 1
ATOM 1485 C CA . LYS A 1 184 ? 12.766 -7.914 6.664 1.00 89.69 184 LYS A CA 1
ATOM 1486 C C . LYS A 1 184 ? 12.003 -8.660 5.562 1.00 89.69 184 LYS A C 1
ATOM 1488 O O . LYS A 1 184 ? 10.827 -8.391 5.297 1.00 89.69 184 LYS A O 1
ATOM 1493 N N . CYS A 1 185 ? 12.694 -9.588 4.905 1.00 91.69 185 CYS A N 1
ATOM 1494 C CA . CYS A 1 185 ? 12.077 -10.497 3.945 1.00 91.69 185 CYS A CA 1
ATOM 1495 C C . CYS A 1 185 ? 11.007 -11.353 4.635 1.00 91.69 185 CYS A C 1
ATOM 1497 O O . CYS A 1 185 ? 11.288 -11.984 5.654 1.00 91.69 185 CYS A O 1
ATOM 1499 N N . HIS A 1 186 ? 9.795 -11.357 4.089 1.00 91.25 186 HIS A N 1
ATOM 1500 C CA . HIS A 1 186 ? 8.665 -12.138 4.577 1.00 91.25 186 HIS A CA 1
ATOM 1501 C C . HIS A 1 186 ? 7.713 -12.494 3.430 1.00 91.25 186 HIS A C 1
ATOM 1503 O O . HIS A 1 186 ? 7.903 -12.076 2.289 1.00 91.25 186 HIS A O 1
ATOM 1509 N N . ILE A 1 187 ? 6.708 -13.302 3.751 1.00 91.62 187 ILE A N 1
ATOM 1510 C CA . ILE A 1 187 ? 5.528 -13.528 2.919 1.00 91.62 187 ILE A CA 1
ATOM 1511 C C . ILE A 1 187 ? 4.303 -13.103 3.717 1.00 91.62 187 ILE A C 1
ATOM 1513 O O . ILE A 1 187 ? 4.287 -13.233 4.945 1.00 91.62 187 ILE A O 1
ATOM 1517 N N . ASP A 1 188 ? 3.276 -12.661 3.010 1.00 89.94 188 ASP A N 1
ATOM 1518 C CA . ASP A 1 188 ? 1.981 -12.342 3.587 1.00 89.94 188 ASP A CA 1
ATOM 1519 C C . ASP A 1 188 ? 0.983 -13.469 3.294 1.00 89.94 188 ASP A C 1
ATOM 1521 O O . ASP A 1 188 ? 1.027 -14.141 2.260 1.00 89.94 188 ASP A O 1
ATOM 1525 N N . HIS A 1 189 ? 0.065 -13.700 4.232 1.00 86.38 189 HIS A N 1
ATOM 1526 C CA . HIS A 1 189 ? -0.998 -14.700 4.104 1.00 86.38 189 HIS A CA 1
ATOM 1527 C C . HIS A 1 189 ? -2.291 -14.061 3.600 1.00 86.38 189 HIS A C 1
ATOM 1529 O O . HIS A 1 189 ? -3.354 -14.188 4.218 1.00 86.38 189 HIS A O 1
ATOM 1535 N N . ASP A 1 190 ? -2.185 -13.364 2.480 1.00 85.56 190 ASP A N 1
ATOM 1536 C CA . ASP A 1 190 ? -3.324 -12.773 1.794 1.00 85.56 190 ASP A CA 1
ATOM 1537 C C . ASP A 1 190 ? -3.869 -13.754 0.753 1.00 85.56 190 ASP A C 1
ATOM 1539 O O . ASP A 1 190 ? -3.149 -14.590 0.206 1.00 85.56 190 ASP A O 1
ATOM 1543 N N . MET A 1 191 ? -5.176 -13.692 0.523 1.00 78.38 191 MET A N 1
ATOM 1544 C CA . MET A 1 191 ? -5.885 -14.587 -0.388 1.00 78.38 191 MET A CA 1
ATOM 1545 C C . MET A 1 191 ? -5.605 -14.245 -1.858 1.00 78.38 191 MET A C 1
ATOM 1547 O O . MET A 1 191 ? -5.584 -15.129 -2.714 1.00 78.38 191 MET A O 1
ATOM 1551 N N . PHE A 1 192 ? -5.388 -12.960 -2.143 1.00 80.12 192 PHE A N 1
ATOM 1552 C CA . PHE A 1 192 ? -5.210 -12.413 -3.487 1.00 80.12 192 PHE A CA 1
ATOM 1553 C C . PHE A 1 192 ? -4.024 -11.448 -3.526 1.00 80.12 192 PHE A C 1
ATOM 1555 O O . PHE A 1 192 ? -3.341 -11.255 -2.526 1.00 80.12 192 PHE A O 1
ATOM 1562 N N . PHE A 1 193 ? -3.772 -10.848 -4.691 1.00 85.12 193 PHE A N 1
ATOM 1563 C CA . PHE A 1 193 ? -2.726 -9.840 -4.844 1.00 85.12 193 PHE A CA 1
ATOM 1564 C C . PHE A 1 193 ? -3.023 -8.608 -3.987 1.00 85.12 193 PHE A C 1
ATOM 1566 O O . PHE A 1 193 ? -4.176 -8.193 -3.850 1.00 85.12 193 PHE A O 1
ATOM 1573 N N . THR A 1 194 ? -1.959 -8.004 -3.473 1.00 88.50 194 THR A N 1
ATOM 1574 C CA . THR A 1 194 ? -2.016 -6.804 -2.642 1.00 88.50 194 THR A CA 1
ATOM 1575 C C . THR A 1 194 ? -1.669 -5.588 -3.486 1.00 88.50 194 THR A C 1
ATOM 1577 O O . THR A 1 194 ? -0.734 -5.617 -4.289 1.00 88.50 194 THR A O 1
ATOM 1580 N N . VAL A 1 195 ? -2.434 -4.513 -3.309 1.00 89.44 195 VAL A N 1
ATOM 1581 C CA . VAL A 1 195 ? -2.183 -3.223 -3.960 1.00 89.44 195 VAL A CA 1
ATOM 1582 C C . VAL A 1 195 ? -1.551 -2.312 -2.938 1.00 89.44 195 VAL A C 1
ATOM 1584 O O . VAL A 1 195 ? -2.146 -2.071 -1.893 1.00 89.44 195 VAL A O 1
ATOM 1587 N N . ALA A 1 196 ? -0.370 -1.793 -3.235 1.00 92.44 196 ALA A N 1
ATOM 1588 C CA . ALA A 1 196 ? 0.340 -0.855 -2.393 1.00 92.44 196 ALA A CA 1
ATOM 1589 C C . ALA A 1 196 ? 0.602 0.457 -3.130 1.00 92.44 196 ALA A C 1
ATOM 1591 O O . ALA A 1 196 ? 0.819 0.485 -4.341 1.00 92.44 196 ALA A O 1
ATOM 1592 N N . THR A 1 197 ? 0.624 1.546 -2.374 1.00 91.94 197 THR A N 1
ATOM 1593 C CA . THR A 1 197 ? 1.140 2.838 -2.821 1.00 91.94 197 THR A CA 1
ATOM 1594 C C . THR A 1 197 ? 1.919 3.493 -1.688 1.00 91.94 197 THR A C 1
ATOM 1596 O O . THR A 1 197 ? 1.832 3.073 -0.528 1.00 91.94 197 THR A O 1
ATOM 1599 N N . VAL A 1 198 ? 2.696 4.517 -2.020 1.00 91.69 198 VAL A N 1
ATOM 1600 C CA . VAL A 1 198 ? 3.501 5.267 -1.058 1.00 91.69 198 VAL A CA 1
ATOM 1601 C C . VAL A 1 198 ? 3.247 6.756 -1.221 1.00 91.69 198 VAL A C 1
ATOM 1603 O O . VAL A 1 198 ? 2.919 7.221 -2.309 1.00 91.69 198 VAL A O 1
ATOM 1606 N N . VAL A 1 199 ? 3.412 7.514 -0.144 1.00 90.44 199 VAL A N 1
ATOM 1607 C CA . VAL A 1 199 ? 3.374 8.978 -0.186 1.00 90.44 199 VAL A CA 1
ATOM 1608 C C . VAL A 1 199 ? 4.434 9.546 0.747 1.00 90.44 199 VAL A C 1
ATOM 1610 O O . VAL A 1 199 ? 4.585 9.100 1.886 1.00 90.44 199 VAL A O 1
ATOM 1613 N N . GLY A 1 200 ? 5.210 10.493 0.235 1.00 88.38 200 GLY A N 1
ATOM 1614 C CA . GLY A 1 200 ? 6.233 11.220 0.977 1.00 88.38 200 GLY A CA 1
ATOM 1615 C C . GLY A 1 200 ? 5.693 12.543 1.520 1.00 88.38 200 GLY A C 1
ATOM 1616 O O . GLY A 1 200 ? 4.691 13.041 1.013 1.00 88.38 200 GLY A O 1
ATOM 1617 N N . PRO A 1 201 ? 6.351 13.130 2.533 1.00 82.31 201 PRO A N 1
ATOM 1618 C CA . PRO A 1 201 ? 5.927 14.395 3.133 1.00 82.31 201 PRO A CA 1
ATOM 1619 C C . PRO A 1 201 ? 6.123 15.601 2.204 1.00 82.31 201 PRO A C 1
ATOM 1621 O O . PRO A 1 201 ? 5.443 16.610 2.370 1.00 82.31 201 PRO A O 1
ATOM 1624 N N . ASP A 1 202 ? 7.045 15.512 1.241 1.00 75.19 202 ASP A N 1
ATOM 1625 C CA . ASP A 1 202 ? 7.300 16.580 0.279 1.00 75.19 202 ASP A CA 1
ATOM 1626 C C . ASP A 1 202 ? 6.477 16.357 -0.993 1.00 75.19 202 ASP A C 1
ATOM 1628 O O . ASP A 1 202 ? 6.760 15.476 -1.807 1.00 75.19 202 ASP A O 1
ATOM 1632 N N . SER A 1 203 ? 5.429 17.163 -1.147 1.00 62.69 203 SER A N 1
ATOM 1633 C CA . SER A 1 203 ? 4.559 17.136 -2.325 1.00 62.69 203 SER A CA 1
ATOM 1634 C C . SER A 1 203 ? 5.190 17.792 -3.560 1.00 62.69 203 SER A C 1
ATOM 1636 O O . SER A 1 203 ? 4.636 17.662 -4.652 1.00 62.69 203 SER A O 1
ATOM 1638 N N . ASN A 1 204 ? 6.339 18.466 -3.414 1.00 60.44 204 ASN A N 1
ATOM 1639 C CA . ASN A 1 204 ? 6.967 19.220 -4.500 1.00 60.44 204 ASN A CA 1
ATOM 1640 C C . ASN A 1 204 ? 7.894 18.373 -5.378 1.00 60.44 204 ASN A C 1
ATOM 1642 O O . ASN A 1 204 ? 8.203 18.791 -6.492 1.00 60.44 204 ASN A O 1
ATOM 1646 N N . ASN A 1 205 ? 8.316 17.187 -4.922 1.00 68.81 205 ASN A N 1
ATOM 1647 C CA . ASN A 1 205 ? 9.176 16.298 -5.702 1.00 68.81 205 ASN A CA 1
ATOM 1648 C C . ASN A 1 205 ? 8.552 14.909 -5.898 1.00 68.81 205 ASN A C 1
ATOM 1650 O O . ASN A 1 205 ? 8.940 13.924 -5.272 1.00 68.81 205 ASN A O 1
ATOM 1654 N N . ALA A 1 206 ? 7.583 14.818 -6.812 1.00 69.94 206 ALA A N 1
ATOM 1655 C CA . ALA A 1 206 ? 6.947 13.551 -7.187 1.00 69.94 206 ALA A CA 1
ATOM 1656 C C . ALA A 1 206 ? 7.910 12.545 -7.859 1.00 69.94 206 ALA A C 1
ATOM 1658 O O . ALA A 1 206 ? 7.573 11.369 -8.008 1.00 69.94 206 ALA A O 1
ATOM 1659 N N . ASP A 1 207 ? 9.106 12.982 -8.269 1.00 77.50 207 ASP A N 1
ATOM 1660 C CA . ASP A 1 207 ? 10.126 12.127 -8.879 1.00 77.50 207 ASP A CA 1
ATOM 1661 C C . ASP A 1 207 ? 11.058 11.462 -7.849 1.00 77.50 207 ASP A C 1
ATOM 1663 O O . ASP A 1 207 ? 11.797 10.532 -8.200 1.00 77.50 207 ASP A O 1
ATOM 1667 N N . ASP A 1 208 ? 11.004 11.877 -6.579 1.00 83.50 208 ASP A N 1
ATOM 1668 C CA . ASP A 1 208 ? 11.855 11.329 -5.529 1.00 83.50 208 ASP A CA 1
ATOM 1669 C C . ASP A 1 208 ? 11.477 9.888 -5.171 1.00 83.50 208 ASP A C 1
ATOM 1671 O O . ASP A 1 208 ? 10.342 9.568 -4.810 1.00 83.50 208 ASP A O 1
ATOM 1675 N N . ILE A 1 209 ? 12.470 8.998 -5.230 1.00 88.12 209 ILE A N 1
ATOM 1676 C CA . ILE A 1 209 ? 12.329 7.616 -4.769 1.00 88.12 209 ILE A CA 1
ATOM 1677 C C . ILE A 1 209 ? 12.284 7.621 -3.241 1.00 88.12 209 ILE A C 1
ATOM 1679 O O . ILE A 1 209 ? 13.244 8.026 -2.585 1.00 88.12 209 ILE A O 1
ATOM 1683 N N . ILE A 1 210 ? 11.187 7.120 -2.686 1.00 90.31 210 ILE A N 1
ATOM 1684 C CA . ILE A 1 210 ? 10.931 7.069 -1.247 1.00 90.31 210 ILE A CA 1
ATOM 1685 C C . ILE A 1 210 ? 11.308 5.704 -0.686 1.00 90.31 210 ILE A C 1
ATOM 1687 O O . ILE A 1 210 ? 11.970 5.624 0.345 1.00 90.31 210 ILE A O 1
ATOM 1691 N N . TYR A 1 211 ? 10.905 4.640 -1.378 1.00 92.88 211 TYR A N 1
ATOM 1692 C CA . TYR A 1 211 ? 11.128 3.259 -0.965 1.00 92.88 211 TYR A CA 1
ATOM 1693 C C . TYR A 1 211 ? 11.713 2.433 -2.103 1.00 92.88 211 TYR A C 1
ATOM 1695 O O . TYR A 1 211 ? 11.497 2.724 -3.278 1.00 92.88 211 TYR A O 1
ATOM 1703 N N . TYR A 1 212 ? 12.385 1.344 -1.744 1.00 93.69 212 TYR A N 1
ATOM 1704 C CA . TYR A 1 212 ? 12.559 0.197 -2.621 1.00 93.69 212 TYR A CA 1
ATOM 1705 C C . TYR A 1 212 ? 11.720 -0.966 -2.098 1.00 93.69 212 TYR A C 1
ATOM 1707 O O . TYR A 1 212 ? 11.951 -1.454 -0.990 1.00 93.69 212 TYR A O 1
ATOM 1715 N N . PHE A 1 213 ? 10.782 -1.439 -2.916 1.00 94.94 213 PHE A N 1
ATOM 1716 C CA . PHE A 1 213 ? 10.095 -2.708 -2.693 1.00 94.94 213 PHE A CA 1
ATOM 1717 C C . PHE A 1 213 ? 10.897 -3.824 -3.357 1.00 94.94 213 PHE A C 1
ATOM 1719 O O . PHE A 1 213 ? 11.302 -3.700 -4.514 1.00 94.94 213 PHE A O 1
ATOM 1726 N N . VAL A 1 214 ? 11.199 -4.888 -2.622 1.00 93.06 214 VAL A N 1
ATOM 1727 C CA . VAL A 1 214 ? 12.234 -5.849 -3.012 1.00 93.06 214 VAL A CA 1
ATOM 1728 C C . VAL A 1 214 ? 11.675 -7.261 -3.039 1.00 93.06 214 VAL A C 1
ATOM 1730 O O . VAL A 1 214 ? 11.034 -7.687 -2.087 1.00 93.06 214 VAL A O 1
ATOM 1733 N N . PHE A 1 215 ? 12.000 -7.998 -4.098 1.00 91.56 215 PHE A N 1
ATOM 1734 C CA . PHE A 1 215 ? 11.752 -9.430 -4.262 1.00 91.56 215 PHE A CA 1
ATOM 1735 C C . PHE A 1 215 ? 13.095 -10.175 -4.270 1.00 91.56 215 PHE A C 1
ATOM 1737 O O . PHE A 1 215 ? 13.682 -10.375 -5.339 1.00 91.56 215 PHE A O 1
ATOM 1744 N N . PRO A 1 216 ? 13.646 -10.539 -3.097 1.00 88.50 216 PRO A N 1
ATOM 1745 C CA . PRO A 1 216 ? 15.029 -11.002 -2.984 1.00 88.50 216 PRO A CA 1
ATOM 1746 C C . PRO A 1 216 ? 15.282 -12.375 -3.617 1.00 88.50 216 PRO A C 1
ATOM 1748 O O . PRO A 1 216 ? 16.416 -12.671 -3.975 1.00 88.50 216 PRO A O 1
ATOM 1751 N N . THR A 1 217 ? 14.251 -13.207 -3.777 1.00 85.75 217 THR A N 1
ATOM 1752 C CA . THR A 1 217 ? 14.379 -14.569 -4.322 1.00 85.75 217 THR A CA 1
ATOM 1753 C C . THR A 1 217 ? 14.341 -14.633 -5.849 1.00 85.75 217 THR A C 1
ATOM 1755 O O . THR A 1 217 ? 14.514 -15.711 -6.416 1.00 85.75 217 THR A O 1
ATOM 1758 N N . TYR A 1 218 ? 14.120 -13.506 -6.533 1.00 77.94 218 TYR A N 1
ATOM 1759 C CA . TYR A 1 218 ? 13.970 -13.472 -7.985 1.00 77.94 218 TYR A CA 1
ATOM 1760 C C . TYR A 1 218 ? 15.231 -12.985 -8.699 1.00 77.94 218 TYR A C 1
ATOM 1762 O O . TYR A 1 218 ? 15.619 -11.823 -8.610 1.00 77.94 218 TYR A O 1
ATOM 1770 N N . GLY A 1 219 ? 15.848 -13.891 -9.463 1.00 69.69 219 GLY A N 1
ATOM 1771 C CA . GLY A 1 219 ? 17.129 -13.661 -10.132 1.00 69.69 219 GLY A CA 1
ATOM 1772 C C . GLY A 1 219 ? 18.323 -13.742 -9.173 1.00 69.69 219 GLY A C 1
ATOM 1773 O O . GLY A 1 219 ? 18.170 -13.879 -7.965 1.00 69.69 219 GLY A O 1
ATOM 1774 N N . LYS A 1 220 ? 19.547 -13.638 -9.708 1.00 68.94 220 LYS A N 1
ATOM 1775 C CA . LYS A 1 220 ? 20.791 -13.779 -8.920 1.00 68.94 220 LYS A CA 1
ATOM 1776 C C . LYS A 1 220 ? 20.949 -12.723 -7.812 1.00 68.94 220 LYS A C 1
ATOM 1778 O O . LYS A 1 220 ? 21.654 -12.964 -6.841 1.00 68.94 220 LYS A O 1
ATOM 1783 N N . PHE A 1 221 ? 20.334 -11.552 -7.977 1.00 72.44 221 PHE A N 1
ATOM 1784 C CA . PHE A 1 221 ? 20.520 -10.391 -7.097 1.00 72.44 221 PHE A CA 1
ATOM 1785 C C . PHE A 1 221 ? 19.214 -9.869 -6.478 1.00 72.44 221 PHE A C 1
ATOM 1787 O O . PHE A 1 221 ? 19.224 -8.809 -5.849 1.00 72.44 221 PHE A O 1
ATOM 1794 N N . GLY A 1 222 ? 18.100 -10.582 -6.668 1.00 82.81 222 GLY A N 1
ATOM 1795 C CA . GLY A 1 222 ? 16.769 -10.059 -6.379 1.00 82.81 222 GLY A CA 1
ATOM 1796 C C . GLY A 1 222 ? 16.323 -8.981 -7.375 1.00 82.81 222 GLY A C 1
ATOM 1797 O O . GLY A 1 222 ? 17.102 -8.485 -8.194 1.00 82.81 222 GLY A O 1
ATOM 1798 N N . ILE A 1 223 ? 15.056 -8.590 -7.266 1.00 86.88 223 ILE A N 1
ATOM 1799 C CA . ILE A 1 223 ? 14.481 -7.448 -7.982 1.00 86.88 223 ILE A CA 1
ATOM 1800 C C . ILE A 1 223 ? 14.227 -6.323 -6.983 1.00 86.88 223 ILE A C 1
ATOM 1802 O O . ILE A 1 223 ? 13.647 -6.562 -5.925 1.00 86.88 223 ILE A O 1
ATOM 1806 N N . LYS A 1 224 ? 14.615 -5.092 -7.332 1.00 88.69 224 LYS A N 1
ATOM 1807 C CA . LYS A 1 224 ? 14.295 -3.879 -6.567 1.00 88.69 224 LYS A CA 1
ATOM 1808 C C . LYS A 1 224 ? 13.387 -2.969 -7.386 1.00 88.69 224 LYS A C 1
ATOM 1810 O O . LYS A 1 224 ? 13.657 -2.719 -8.557 1.00 88.69 224 LYS A O 1
ATOM 1815 N N . ILE A 1 225 ? 12.341 -2.452 -6.764 1.00 90.81 225 ILE A N 1
ATOM 1816 C CA . ILE A 1 225 ? 11.349 -1.586 -7.396 1.00 90.81 225 ILE A CA 1
ATOM 1817 C C . ILE A 1 225 ? 11.387 -0.248 -6.663 1.00 90.81 225 ILE A C 1
ATOM 1819 O O . ILE A 1 225 ? 10.998 -0.207 -5.495 1.00 90.81 225 ILE A O 1
ATOM 1823 N N . PRO A 1 226 ? 11.868 0.837 -7.289 1.00 90.81 226 PRO A N 1
ATOM 1824 C CA . PRO A 1 226 ? 11.796 2.152 -6.684 1.00 90.81 226 PRO A CA 1
ATOM 1825 C C . PRO A 1 226 ? 10.332 2.593 -6.641 1.00 90.81 226 PRO A C 1
ATOM 1827 O O . PRO A 1 226 ? 9.619 2.443 -7.632 1.00 90.81 226 PRO A O 1
ATOM 1830 N N . LEU A 1 227 ? 9.881 3.129 -5.513 1.00 90.75 227 LEU A N 1
ATOM 1831 C CA . LEU A 1 227 ? 8.538 3.671 -5.332 1.00 90.75 227 LEU A CA 1
ATOM 1832 C C . LEU A 1 227 ? 8.621 5.156 -4.991 1.00 90.75 227 LEU A C 1
ATOM 1834 O O . LEU A 1 227 ? 9.348 5.547 -4.075 1.00 90.75 227 LEU A O 1
ATOM 1838 N N . ARG A 1 228 ? 7.856 5.957 -5.725 1.00 88.88 228 ARG A N 1
ATOM 1839 C CA . ARG A 1 228 ? 7.685 7.405 -5.558 1.00 88.88 228 ARG A CA 1
ATOM 1840 C C . ARG A 1 228 ? 6.281 7.721 -5.061 1.00 88.88 228 ARG A C 1
ATOM 1842 O O . ARG A 1 228 ? 5.404 6.861 -5.133 1.00 88.88 228 ARG A O 1
ATOM 1849 N N . SER A 1 229 ? 6.054 8.944 -4.583 1.00 87.62 229 SER A N 1
ATOM 1850 C CA . SER A 1 229 ? 4.719 9.385 -4.156 1.00 87.62 229 SER A CA 1
ATOM 1851 C C . SER A 1 229 ? 3.673 9.106 -5.239 1.00 87.62 229 SER A C 1
ATOM 1853 O O . SER A 1 229 ? 3.790 9.599 -6.356 1.00 87.62 229 SER A O 1
ATOM 1855 N N . GLY A 1 230 ? 2.653 8.319 -4.902 1.00 84.38 230 GLY A N 1
ATOM 1856 C CA . GLY A 1 230 ? 1.558 7.954 -5.798 1.00 84.38 230 GLY A CA 1
ATOM 1857 C C . GLY A 1 230 ? 1.821 6.758 -6.716 1.00 84.38 230 GLY A C 1
ATOM 1858 O O . GLY A 1 230 ? 0.868 6.277 -7.330 1.00 84.38 230 GLY A O 1
ATOM 1859 N N . ASP A 1 231 ? 3.046 6.215 -6.784 1.00 87.69 231 ASP A N 1
ATOM 1860 C CA . ASP A 1 231 ? 3.303 4.968 -7.517 1.00 87.69 231 ASP A CA 1
ATOM 1861 C C . ASP A 1 231 ? 2.368 3.869 -6.987 1.00 87.69 231 ASP A C 1
ATOM 1863 O O . ASP A 1 231 ? 2.204 3.706 -5.775 1.00 87.69 231 ASP A O 1
ATOM 1867 N N . THR A 1 232 ? 1.751 3.101 -7.888 1.00 88.25 232 THR A N 1
ATOM 1868 C CA . THR A 1 232 ? 0.931 1.940 -7.517 1.00 88.25 232 THR A CA 1
ATOM 1869 C C . THR A 1 232 ? 1.661 0.650 -7.875 1.00 88.25 232 THR A C 1
ATOM 1871 O O . THR A 1 232 ? 2.094 0.456 -9.014 1.00 88.25 232 THR A O 1
ATOM 1874 N N . LEU A 1 233 ? 1.765 -0.249 -6.901 1.00 91.38 233 LEU A N 1
ATOM 1875 C CA . LEU A 1 233 ? 2.337 -1.579 -7.038 1.00 91.38 233 LEU A CA 1
ATOM 1876 C C . LEU A 1 233 ? 1.271 -2.626 -6.718 1.00 91.38 233 LEU A C 1
ATOM 1878 O O . LEU A 1 233 ? 0.785 -2.696 -5.595 1.00 91.38 233 LEU A O 1
ATOM 1882 N N . LEU A 1 234 ? 0.947 -3.478 -7.682 1.00 89.75 234 LEU A N 1
ATOM 1883 C CA . LEU A 1 234 ? 0.203 -4.709 -7.446 1.00 89.75 234 LEU A CA 1
ATOM 1884 C C . LEU A 1 234 ? 1.213 -5.847 -7.301 1.00 89.75 234 LEU A C 1
ATOM 1886 O O . LEU A 1 234 ? 2.011 -6.059 -8.209 1.00 89.75 234 LEU A O 1
ATOM 1890 N N . PHE A 1 235 ? 1.194 -6.604 -6.211 1.00 91.31 235 PHE A N 1
ATOM 1891 C CA . PHE A 1 235 ? 2.136 -7.706 -6.026 1.00 91.31 235 PHE A CA 1
ATOM 1892 C C . PHE A 1 235 ? 1.498 -8.966 -5.470 1.00 91.31 235 PHE A C 1
ATOM 1894 O O . PHE A 1 235 ? 0.430 -8.921 -4.866 1.00 91.31 235 PHE A O 1
ATOM 1901 N N . ASN A 1 236 ? 2.169 -10.095 -5.693 1.00 88.75 236 ASN A N 1
ATOM 1902 C CA . ASN A 1 236 ? 1.797 -11.372 -5.111 1.00 88.75 236 ASN A CA 1
ATOM 1903 C C . ASN A 1 236 ? 2.359 -11.480 -3.679 1.00 88.75 236 ASN A C 1
ATOM 1905 O O . ASN A 1 236 ? 3.573 -11.625 -3.517 1.00 88.75 236 ASN A O 1
ATOM 1909 N N . PRO A 1 237 ? 1.513 -11.458 -2.640 1.00 90.06 237 PRO A N 1
ATOM 1910 C CA . PRO A 1 237 ? 1.958 -11.497 -1.247 1.00 90.06 237 PRO A CA 1
ATOM 1911 C C . PRO A 1 237 ? 2.564 -12.843 -0.831 1.00 90.06 237 PRO A C 1
ATOM 1913 O O . PRO A 1 237 ? 3.341 -12.903 0.120 1.00 90.06 237 PRO A O 1
ATOM 1916 N N . SER A 1 238 ? 2.269 -13.924 -1.564 1.00 88.75 238 SER A N 1
ATOM 1917 C CA . SER A 1 238 ? 2.827 -15.262 -1.304 1.00 88.75 238 SER A CA 1
ATOM 1918 C C . SER A 1 238 ? 4.272 -15.424 -1.785 1.00 88.75 238 SER A C 1
ATOM 1920 O O . SER A 1 238 ? 4.889 -16.470 -1.584 1.00 88.75 238 SER A O 1
ATOM 1922 N N . ILE A 1 239 ? 4.815 -14.407 -2.448 1.00 89.81 239 ILE A N 1
ATOM 1923 C CA . ILE A 1 239 ? 6.206 -14.366 -2.869 1.00 89.81 239 ILE A CA 1
ATOM 1924 C C . ILE A 1 239 ? 7.040 -13.669 -1.786 1.00 89.81 239 ILE A C 1
ATOM 1926 O O . ILE A 1 239 ? 6.625 -12.608 -1.329 1.00 89.81 239 ILE A O 1
ATOM 1930 N N . PRO A 1 240 ? 8.234 -14.181 -1.424 1.00 92.25 240 PRO A N 1
ATOM 1931 C CA . PRO A 1 240 ? 9.130 -13.494 -0.498 1.00 92.25 240 PRO A CA 1
ATOM 1932 C C . PRO A 1 240 ? 9.451 -12.067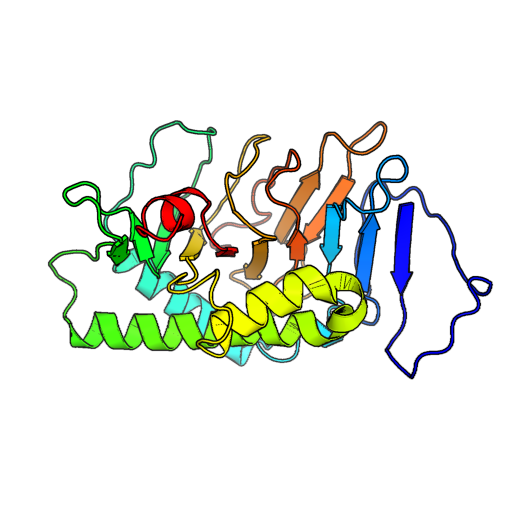 -0.949 1.00 92.25 240 PRO A C 1
ATOM 1934 O O . PRO A 1 240 ? 9.954 -11.861 -2.058 1.00 92.25 240 PRO A O 1
ATOM 1937 N N . HIS A 1 241 ? 9.172 -11.093 -0.086 1.00 93.62 241 HIS A N 1
ATOM 1938 C CA . HIS A 1 241 ? 9.374 -9.675 -0.354 1.00 93.62 241 HIS A CA 1
ATOM 1939 C C . HIS A 1 241 ? 9.771 -8.884 0.901 1.00 93.62 241 HIS A C 1
ATOM 1941 O O . HIS A 1 241 ? 9.641 -9.350 2.033 1.00 93.62 241 HIS A O 1
ATOM 1947 N N . SER A 1 242 ? 10.297 -7.677 0.704 1.00 93.25 242 SER A N 1
ATOM 1948 C CA . SER A 1 242 ? 10.645 -6.739 1.776 1.00 93.25 242 SER A CA 1
ATOM 1949 C C . SER A 1 242 ? 10.515 -5.289 1.320 1.00 93.25 242 SER A C 1
ATOM 1951 O O . SER A 1 242 ? 10.596 -5.009 0.126 1.00 93.25 242 SER A O 1
ATOM 1953 N N . CYS A 1 243 ? 10.420 -4.356 2.265 1.00 93.81 243 CYS A N 1
ATOM 1954 C CA . CYS A 1 243 ? 10.484 -2.923 1.989 1.00 93.81 243 CYS A CA 1
ATOM 1955 C C . CYS A 1 243 ? 11.710 -2.299 2.664 1.00 93.81 243 CYS A C 1
ATOM 1957 O O . CYS A 1 243 ? 11.984 -2.575 3.835 1.00 93.81 243 CYS A O 1
ATOM 1959 N N . SER A 1 244 ? 12.452 -1.471 1.925 1.00 93.31 244 SER A N 1
ATOM 1960 C CA . SER A 1 244 ? 13.584 -0.723 2.475 1.00 93.31 244 SER A CA 1
ATOM 1961 C C . SER A 1 244 ? 13.141 0.280 3.540 1.00 93.31 244 SER A C 1
ATOM 1963 O O . SER A 1 244 ? 11.969 0.632 3.636 1.00 93.31 244 SER A O 1
ATOM 1965 N N . ASN A 1 245 ? 14.108 0.829 4.276 1.00 89.81 245 ASN A N 1
ATOM 1966 C CA . ASN A 1 245 ? 13.891 2.086 4.990 1.00 89.81 245 ASN A CA 1
ATOM 1967 C C . ASN A 1 245 ? 13.423 3.178 4.015 1.00 89.81 245 ASN A C 1
ATOM 1969 O O . ASN A 1 245 ? 13.870 3.171 2.856 1.00 89.81 245 ASN A O 1
ATOM 1973 N N . PRO A 1 246 ? 12.568 4.114 4.460 1.00 90.25 246 PRO A N 1
ATOM 1974 C CA . PRO A 1 246 ? 12.256 5.278 3.654 1.00 90.25 246 PRO A CA 1
ATOM 1975 C C . PRO A 1 246 ? 13.495 6.165 3.499 1.00 90.25 246 PRO A C 1
ATOM 1977 O O . PRO A 1 246 ? 14.316 6.271 4.413 1.00 90.25 246 PRO A O 1
ATOM 1980 N N . LYS A 1 247 ? 13.604 6.854 2.360 1.00 88.12 247 LYS A N 1
ATOM 1981 C CA . LYS A 1 247 ? 14.652 7.860 2.117 1.00 88.12 247 LYS A CA 1
ATOM 1982 C C . LYS A 1 247 ? 14.577 9.020 3.120 1.00 88.12 247 LYS A C 1
ATOM 1984 O O . LYS A 1 247 ? 15.610 9.561 3.504 1.00 88.12 247 LYS A O 1
ATOM 1989 N N . THR A 1 248 ? 13.371 9.389 3.557 1.00 87.38 248 THR A N 1
ATOM 1990 C CA . THR A 1 248 ? 13.111 10.472 4.519 1.00 87.38 248 THR A CA 1
ATOM 1991 C C . THR A 1 248 ? 12.041 10.063 5.538 1.00 87.38 248 THR A C 1
ATOM 1993 O O . THR A 1 248 ? 11.216 9.192 5.275 1.00 87.38 248 THR A O 1
ATOM 1996 N N . LYS A 1 249 ? 12.042 10.672 6.731 1.00 89.12 249 LYS A N 1
ATOM 1997 C CA . LYS A 1 249 ? 11.000 10.424 7.746 1.00 89.12 249 LYS A CA 1
ATOM 1998 C C . LYS A 1 249 ? 9.667 11.063 7.354 1.00 89.12 249 LYS A C 1
ATOM 2000 O O . LYS A 1 249 ? 9.647 12.052 6.632 1.00 89.12 249 LYS A O 1
ATOM 2005 N N . GLY A 1 250 ? 8.569 10.547 7.899 1.00 88.94 250 GLY A N 1
ATOM 2006 C CA . GLY A 1 250 ? 7.214 11.022 7.619 1.00 88.94 250 GLY A CA 1
ATOM 2007 C C . GLY A 1 250 ? 6.611 10.429 6.346 1.00 88.94 250 GLY A C 1
ATOM 2008 O O . GLY A 1 250 ? 5.578 10.909 5.890 1.00 88.94 250 GLY A O 1
ATOM 2009 N N . CYS A 1 251 ? 7.233 9.395 5.778 1.00 91.38 251 CYS A N 1
ATOM 2010 C CA . CYS A 1 251 ? 6.713 8.711 4.600 1.00 91.38 251 CYS A CA 1
ATOM 2011 C C . CYS A 1 251 ? 5.685 7.656 5.002 1.00 91.38 251 CYS A C 1
ATOM 2013 O O . CYS A 1 251 ? 5.856 6.956 6.000 1.00 91.38 251 CYS A O 1
ATOM 2015 N N . PHE A 1 252 ? 4.658 7.472 4.182 1.00 92.88 252 PHE A N 1
ATOM 2016 C CA . PHE A 1 252 ? 3.645 6.444 4.378 1.00 92.88 252 PHE A CA 1
ATOM 2017 C C . PHE A 1 252 ? 3.739 5.397 3.282 1.00 92.88 252 PHE A C 1
ATOM 2019 O O . PHE A 1 252 ? 3.934 5.718 2.111 1.00 92.88 252 PHE A O 1
ATOM 2026 N N . ILE A 1 253 ? 3.542 4.146 3.673 1.00 93.44 253 ILE A N 1
ATOM 2027 C CA . ILE A 1 253 ? 3.108 3.086 2.773 1.00 93.44 253 ILE A CA 1
ATOM 2028 C C . ILE A 1 253 ? 1.687 2.708 3.166 1.00 93.44 253 ILE A C 1
ATOM 2030 O O . ILE A 1 253 ? 1.342 2.664 4.352 1.00 93.44 253 ILE A O 1
ATOM 2034 N N . MET A 1 254 ? 0.856 2.452 2.170 1.00 92.56 254 MET A N 1
ATOM 2035 C CA . MET A 1 254 ? -0.499 1.978 2.383 1.00 92.56 254 MET A CA 1
ATOM 2036 C C . MET A 1 254 ? -0.789 0.819 1.447 1.00 92.56 254 MET A C 1
ATOM 2038 O O . MET A 1 254 ? -0.293 0.794 0.319 1.00 92.56 254 MET A O 1
ATOM 2042 N N . SER A 1 255 ? -1.581 -0.136 1.919 1.00 92.19 255 SER A N 1
ATOM 2043 C CA . SER A 1 255 ? -1.946 -1.308 1.137 1.00 92.19 255 SER A CA 1
ATOM 2044 C C . SER A 1 255 ? -3.397 -1.716 1.332 1.00 92.19 255 SER A C 1
ATOM 2046 O O . SER A 1 255 ? -3.920 -1.685 2.446 1.00 92.19 255 SER A O 1
ATOM 2048 N N . ALA A 1 256 ? -4.029 -2.121 0.236 1.00 88.19 256 ALA A N 1
ATOM 2049 C CA . ALA A 1 256 ? -5.335 -2.758 0.206 1.00 88.19 256 ALA A CA 1
ATOM 2050 C C . ALA A 1 256 ? -5.153 -4.248 -0.105 1.00 88.19 256 ALA A C 1
ATOM 2052 O O . ALA A 1 256 ? -4.517 -4.603 -1.102 1.00 88.19 256 ALA A O 1
ATOM 2053 N N . TYR A 1 257 ? -5.693 -5.108 0.756 1.00 86.56 257 TYR A N 1
ATOM 2054 C CA . TYR A 1 257 ? -5.537 -6.559 0.666 1.00 86.56 257 TYR A CA 1
ATOM 2055 C C . TYR A 1 257 ? -6.728 -7.300 1.276 1.00 86.56 257 TYR A C 1
ATOM 2057 O O . TYR A 1 257 ? -7.560 -6.729 1.983 1.00 86.56 257 TYR A O 1
ATOM 2065 N N . VAL A 1 258 ? -6.790 -8.605 1.017 1.00 81.62 258 VAL A N 1
ATOM 2066 C CA . VAL A 1 258 ? -7.760 -9.517 1.627 1.00 81.62 258 VAL A CA 1
ATOM 2067 C C . VAL A 1 258 ? -6.996 -10.619 2.336 1.00 81.62 258 VAL A C 1
ATOM 2069 O O . VAL A 1 258 ? -6.370 -11.455 1.689 1.00 81.62 258 VAL A O 1
ATOM 2072 N N . SER A 1 259 ? -7.044 -10.638 3.667 1.00 81.19 259 SER A N 1
ATOM 2073 C CA . SER A 1 259 ? -6.347 -11.665 4.440 1.00 81.19 259 SER A CA 1
ATOM 2074 C C . SER A 1 259 ? -7.018 -13.024 4.269 1.00 81.19 259 SER A C 1
ATOM 2076 O O . SER A 1 259 ? -8.227 -13.150 4.468 1.00 81.19 259 SER A O 1
ATOM 2078 N N . LYS A 1 260 ? -6.223 -14.076 4.036 1.00 79.19 260 LYS A N 1
ATOM 2079 C CA . LYS A 1 260 ? -6.705 -15.464 4.045 1.00 79.19 260 LYS A CA 1
ATOM 2080 C C . LYS A 1 260 ? -7.424 -15.798 5.352 1.00 79.19 260 LYS A C 1
ATOM 2082 O O . LYS A 1 260 ? -8.394 -16.538 5.346 1.00 79.19 260 LYS A O 1
ATOM 2087 N N . LYS A 1 261 ? -6.993 -15.230 6.483 1.00 77.50 261 LYS A N 1
ATOM 2088 C CA . LYS A 1 261 ? -7.646 -15.486 7.772 1.00 77.50 261 LYS A CA 1
ATOM 2089 C C . LYS A 1 261 ? -9.061 -14.900 7.828 1.00 77.50 261 LYS A C 1
ATOM 2091 O O . LYS A 1 261 ? -9.949 -15.568 8.332 1.00 77.50 261 LYS A O 1
ATOM 2096 N N . THR A 1 262 ? -9.269 -13.683 7.316 1.00 76.31 262 THR A N 1
ATOM 2097 C CA . THR A 1 262 ? -10.613 -13.081 7.201 1.00 76.31 262 THR A CA 1
ATOM 2098 C C . THR A 1 262 ? -11.520 -13.963 6.352 1.00 76.31 262 THR A C 1
ATOM 2100 O O . THR A 1 262 ? -12.671 -14.181 6.710 1.00 76.31 262 THR A O 1
ATOM 2103 N N . VAL A 1 263 ? -10.956 -14.524 5.280 1.00 73.62 263 VAL A N 1
ATOM 2104 C CA . VAL A 1 263 ? -11.665 -15.385 4.334 1.00 73.62 263 VAL A CA 1
ATOM 2105 C C . VAL A 1 263 ? -12.109 -16.705 4.956 1.00 73.62 263 VAL A C 1
ATOM 2107 O O . VAL A 1 263 ? -13.252 -17.113 4.805 1.00 73.62 263 VAL A O 1
ATOM 2110 N N . LEU A 1 264 ? -11.210 -17.369 5.678 1.00 72.81 264 LEU A N 1
ATOM 2111 C CA . LEU A 1 264 ? -11.501 -18.662 6.297 1.00 72.81 264 LEU A CA 1
ATOM 2112 C C . LEU A 1 264 ? -12.409 -18.559 7.535 1.00 72.81 264 LEU A C 1
ATOM 2114 O O . LEU A 1 264 ? -12.984 -19.563 7.934 1.00 72.81 264 LEU A O 1
ATOM 2118 N N . ASN A 1 265 ? -12.486 -17.387 8.176 1.00 70.12 265 ASN A N 1
ATOM 2119 C CA . ASN A 1 265 ? -13.268 -17.182 9.401 1.00 70.12 265 ASN A CA 1
ATOM 2120 C C . ASN A 1 265 ? -14.701 -16.713 9.151 1.00 70.12 265 ASN A C 1
ATOM 2122 O O . ASN A 1 265 ? -15.567 -16.933 9.991 1.00 70.12 265 ASN A O 1
ATOM 2126 N N . SER A 1 266 ? -14.984 -16.074 8.021 1.00 59.88 266 SER A N 1
ATOM 2127 C CA . SER A 1 266 ? -16.359 -16.077 7.530 1.00 59.88 266 SER A CA 1
ATOM 2128 C C . SER A 1 266 ? -16.713 -17.539 7.259 1.00 59.88 266 SER A C 1
ATOM 2130 O O . SER A 1 266 ? -15.947 -18.187 6.554 1.00 59.88 266 SER A O 1
ATOM 2132 N N . ASN A 1 267 ? -17.798 -18.069 7.840 1.00 49.88 267 ASN A N 1
ATOM 2133 C CA . ASN A 1 267 ? -18.287 -19.457 7.689 1.00 49.88 267 ASN A CA 1
ATOM 2134 C C . ASN A 1 267 ? -18.696 -19.790 6.229 1.00 49.88 267 ASN A C 1
ATOM 2136 O O . ASN A 1 267 ? -19.830 -20.167 5.958 1.00 49.88 267 ASN A O 1
ATOM 2140 N N . VAL A 1 268 ? -17.797 -19.560 5.277 1.00 46.03 268 VAL A N 1
ATOM 2141 C CA . VAL A 1 268 ? -18.023 -19.455 3.828 1.00 46.03 268 VAL A CA 1
ATOM 2142 C C . VAL A 1 268 ? -17.208 -20.529 3.085 1.00 46.03 268 VAL A C 1
ATOM 2144 O O . VAL A 1 268 ? -17.054 -20.471 1.868 1.00 46.03 268 VAL A O 1
ATOM 2147 N N . LEU A 1 269 ? -16.706 -21.543 3.801 1.00 40.91 269 LEU A N 1
ATOM 2148 C CA . LEU A 1 269 ? -16.147 -22.769 3.223 1.00 40.91 269 LEU A CA 1
ATOM 2149 C C . LEU A 1 269 ? -16.811 -24.007 3.814 1.00 40.91 269 LEU A C 1
ATOM 2151 O O . LEU A 1 269 ? -16.932 -24.058 5.058 1.00 40.91 269 LEU A O 1
#

Solvent-accessible surface area (backbone atoms only — not comparable to full-atom values): 14695 Å² total; per-residue (Å²): 83,45,46,74,44,74,77,89,73,82,95,73,92,70,98,81,78,81,81,70,78,56,91,53,62,60,54,69,51,45,60,72,22,32,31,41,32,33,38,78,92,41,74,86,44,57,48,37,34,36,43,12,39,60,58,23,35,81,62,54,40,37,47,82,39,34,56,55,47,52,52,52,54,49,55,47,29,74,40,25,52,88,69,81,72,69,78,80,61,69,54,50,62,83,42,50,24,60,45,44,44,33,53,37,92,88,47,77,44,63,38,67,53,68,60,34,90,87,57,50,73,67,58,53,52,50,54,50,55,53,50,52,52,53,53,49,52,58,56,55,30,46,58,86,46,34,82,77,44,36,71,62,44,48,54,50,44,43,51,73,73,58,80,85,48,102,78,64,83,81,66,54,56,26,37,40,39,27,30,44,44,26,37,48,79,43,63,46,69,43,69,52,62,31,40,33,37,33,41,55,72,61,58,87,51,59,83,46,65,38,33,38,45,31,30,62,83,47,68,100,81,14,35,33,28,68,34,22,37,22,33,36,36,39,30,38,34,77,46,57,28,31,34,38,67,47,73,53,82,70,21,35,41,35,36,43,34,41,47,37,60,39,56,70,34,38,95,68,124

pLDDT: mean 73.97, std 17.99, range [25.98, 95.5]

Nearest PDB structures (foldseek):
  3oui-assembly1_A  TM=5.004E-01  e=1.423E-03  Homo sapiens
  6zbn-assembly4_D  TM=4.609E-01  e=1.049E-03  Homo sapiens
  6zbo-assembly4_D  TM=4.217E-01  e=5.359E-04  Homo sapiens
  6zbo-assembly2_B  TM=4.760E-01  e=1.049E-03  Homo sapiens
  6zbo-assembly6_F  TM=4.318E-01  e=1.339E-03  Homo sapiens

Secondary structure (DSSP, 8-state):
-EEEEPPP------S-S-------SB----SS-EEEEE-SSSTT-EEEEEPPHHHHTTTSSSHHHHHHHHHHHHHHHHHS------SSS--B-SEEEEESEEE-SSSSSEEEPP--TTS-HHHHHHHHHHHHHHHHHHHHHGGGGTTTTHHHHHHHHHHHH----TT----PPEEEEEES-B--SB---BSSPEEEEEE-S-TT-TT-EEEEEEETTSSTT-EEEEEETT-EEEE-TTS-BEEPPPSSTT-EEEEEE-BHHHHHHSS--

Sequence (269 aa):
MVYDWGNGEDINYPIDNCMSIQRYKTIDSSQFRSCLVVDENKRTNRIFAKISRQSANYHLAHPKNIQSLIETLNNIIQSKPEVKRGTKCDSINTGYGIMGIRPDRNTPNNGPYAFKKTVSDERKRELQKETMKIVRHLQQSLGAIKYHVHREMSIMKQIVDGTSLTAIQDYEIAFSICRDYHSKCHIDHDMFFTVATVVGPDSNNADDIIYYFVFPTYGKFGIKIPLRSGDTLLFNPSIPHSCSNPKTKGCFIMSAYVSKKTVLNSNVL